Protein AF-A0A7Y2FKW8-F1 (afdb_monomer_lite)

Sequence (250 aa):
MENKINDLFEYRKLPFLLSFLGKKERKSLMPKLVKIQEKIYNLDGYLEQNWKLKPKKLSKYWKAINNSIAKLGYDHDQIEKMTSHIKRYELHESQLRSYKLPTRISLEYFYYYKSCDVRLLREIIYDKYKNDDNVIKLSDWRIYDLVTEINDDIEDVFEDQKTINCNYYLISILEEGVEEAEKKYSLFLNVLLKRSITKFSKSKQPDIIKLHYYTVKRIRQTLALLTKQNSLISNKKSIKKTELSKYFEF

pLDDT: mean 93.98, std 7.03, range [60.0, 98.75]

Structure (mmCIF, N/CA/C/O backbone):
data_AF-A0A7Y2FKW8-F1
#
_entry.id   AF-A0A7Y2FKW8-F1
#
loop_
_atom_site.group_PDB
_atom_site.id
_atom_site.type_symbol
_atom_site.label_atom_id
_atom_site.label_alt_id
_atom_site.label_comp_id
_atom_site.label_asym_id
_atom_site.label_entity_id
_atom_site.label_seq_id
_atom_site.pdbx_PDB_ins_code
_atom_site.Cartn_x
_atom_site.Cartn_y
_atom_site.Cartn_z
_atom_site.occupancy
_atom_site.B_iso_or_equiv
_atom_site.auth_seq_id
_atom_site.auth_comp_id
_atom_site.auth_asym_id
_atom_site.auth_atom_id
_atom_site.pdbx_PDB_model_num
ATOM 1 N N . MET A 1 1 ? -12.049 10.865 -9.809 1.00 80.56 1 MET A N 1
ATOM 2 C CA . MET A 1 1 ? -11.455 9.514 -9.700 1.00 80.56 1 MET A CA 1
ATOM 3 C C . MET A 1 1 ? -10.129 9.439 -10.442 1.00 80.56 1 MET A C 1
ATOM 5 O O . MET A 1 1 ? -9.126 9.175 -9.804 1.00 80.56 1 MET A O 1
ATOM 9 N N . GLU A 1 2 ? -10.094 9.736 -11.744 1.00 80.88 2 GLU A N 1
ATOM 10 C CA . GLU A 1 2 ? -8.858 9.672 -12.543 1.00 80.88 2 GLU A CA 1
ATOM 11 C C . GLU A 1 2 ? -7.719 10.549 -11.993 1.00 80.88 2 GLU A C 1
ATOM 13 O O . GLU A 1 2 ? -6.615 10.048 -11.824 1.00 80.88 2 GLU A O 1
ATOM 18 N N . ASN A 1 3 ? -7.998 11.798 -11.594 1.00 88.81 3 ASN A N 1
ATOM 19 C CA . ASN A 1 3 ? -6.988 12.656 -10.953 1.00 88.81 3 ASN A CA 1
ATOM 20 C C . ASN A 1 3 ? -6.412 12.027 -9.670 1.00 88.81 3 ASN A C 1
ATOM 22 O O . ASN A 1 3 ? -5.200 11.938 -9.551 1.00 88.81 3 ASN A O 1
ATOM 26 N N . LYS A 1 4 ? -7.262 11.474 -8.786 1.00 91.25 4 LYS A N 1
ATOM 27 C CA . LYS A 1 4 ? -6.824 10.771 -7.560 1.00 91.25 4 LYS A CA 1
ATOM 28 C C . LYS A 1 4 ? -5.906 9.584 -7.884 1.00 91.25 4 LYS A C 1
ATOM 30 O O . LYS A 1 4 ? -4.905 9.382 -7.209 1.00 91.25 4 LYS A O 1
ATOM 35 N N . ILE A 1 5 ? -6.223 8.814 -8.929 1.00 94.88 5 ILE A N 1
ATOM 36 C CA . ILE A 1 5 ? -5.383 7.690 -9.374 1.00 94.88 5 ILE A CA 1
ATOM 37 C C . ILE A 1 5 ? -4.050 8.192 -9.944 1.00 94.88 5 ILE A C 1
ATOM 39 O O . ILE A 1 5 ? -3.011 7.605 -9.658 1.00 94.88 5 ILE A O 1
ATOM 43 N N . ASN A 1 6 ? -4.053 9.274 -10.723 1.00 94.00 6 ASN A N 1
ATOM 44 C CA . ASN A 1 6 ? -2.822 9.853 -11.263 1.00 94.00 6 ASN A CA 1
ATOM 45 C C . ASN A 1 6 ? -1.922 10.411 -10.150 1.00 94.00 6 ASN A C 1
ATOM 47 O O . ASN A 1 6 ? -0.718 10.156 -10.164 1.00 94.00 6 ASN A O 1
ATOM 51 N N . ASP A 1 7 ? -2.504 11.083 -9.156 1.00 95.94 7 ASP A N 1
ATOM 52 C CA . ASP A 1 7 ? -1.787 11.569 -7.975 1.00 95.94 7 ASP A CA 1
ATOM 53 C C . ASP A 1 7 ? -1.178 10.398 -7.191 1.00 95.94 7 ASP A C 1
ATOM 55 O O . ASP A 1 7 ? 0.013 10.424 -6.863 1.00 95.94 7 ASP A O 1
ATOM 59 N N . LEU A 1 8 ? -1.948 9.316 -6.989 1.00 96.12 8 LEU A N 1
ATOM 60 C CA . LEU A 1 8 ? -1.430 8.071 -6.419 1.00 96.12 8 LEU A CA 1
ATOM 61 C C . LEU A 1 8 ? -0.271 7.528 -7.265 1.00 96.12 8 LEU A C 1
ATOM 63 O O . LEU A 1 8 ? 0.769 7.164 -6.724 1.00 96.12 8 LEU A O 1
ATOM 67 N N . PHE A 1 9 ? -0.401 7.464 -8.589 1.00 97.81 9 PHE A N 1
ATOM 68 C CA . PHE A 1 9 ? 0.636 6.904 -9.459 1.00 97.81 9 PHE A CA 1
ATOM 69 C C . PHE A 1 9 ? 1.941 7.703 -9.372 1.00 97.81 9 PHE A C 1
ATOM 71 O O . PHE A 1 9 ? 3.021 7.107 -9.288 1.00 97.81 9 PHE A O 1
ATOM 78 N N . GLU A 1 10 ? 1.859 9.033 -9.340 1.00 97.69 10 GLU A N 1
ATOM 79 C CA . GLU A 1 10 ? 3.006 9.924 -9.142 1.00 97.69 10 GLU A CA 1
ATOM 80 C C . GLU A 1 10 ? 3.649 9.735 -7.767 1.00 97.69 10 GLU A C 1
ATOM 82 O O . GLU A 1 10 ? 4.881 9.631 -7.634 1.00 97.69 10 GLU A O 1
ATOM 87 N N . TYR A 1 11 ? 2.818 9.639 -6.733 1.00 97.31 11 TYR A N 1
ATOM 88 C CA . TYR A 1 11 ? 3.243 9.378 -5.367 1.00 97.31 11 TYR A CA 1
ATOM 89 C C . TYR A 1 11 ? 3.954 8.020 -5.236 1.00 97.31 11 TYR A C 1
ATOM 91 O O . TYR A 1 11 ? 5.064 7.939 -4.697 1.00 97.31 11 TYR A O 1
ATOM 99 N N . ARG A 1 12 ? 3.394 6.972 -5.846 1.00 97.81 12 ARG A N 1
ATOM 100 C CA . ARG A 1 12 ? 3.944 5.610 -5.900 1.00 97.81 12 ARG A CA 1
ATOM 101 C C . ARG A 1 12 ? 5.049 5.446 -6.948 1.00 97.81 12 ARG A C 1
ATOM 103 O O . ARG A 1 12 ? 5.635 4.374 -7.053 1.00 97.81 12 ARG A O 1
ATOM 110 N N . LYS A 1 13 ? 5.412 6.494 -7.692 1.00 97.62 13 LYS A N 1
ATOM 111 C CA . LYS A 1 13 ? 6.503 6.485 -8.689 1.00 97.62 13 LYS A CA 1
ATOM 112 C C . LYS A 1 13 ? 6.313 5.463 -9.815 1.00 97.62 13 LYS A C 1
ATOM 114 O O . LYS A 1 13 ? 7.296 4.986 -10.385 1.00 97.62 13 LYS A O 1
ATOM 119 N N . LEU A 1 14 ? 5.069 5.165 -10.191 1.00 96.56 14 LEU A N 1
ATOM 120 C CA . LEU A 1 14 ? 4.790 4.362 -11.387 1.00 96.56 14 LEU A CA 1
ATOM 121 C C . LEU A 1 14 ? 5.264 5.041 -12.687 1.00 96.56 14 LEU A C 1
ATOM 123 O O . LEU A 1 14 ? 5.814 4.337 -13.530 1.00 96.56 14 LEU A O 1
ATOM 127 N N . PRO A 1 15 ? 5.171 6.376 -12.865 1.00 95.81 15 PRO A N 1
ATOM 128 C CA . PRO A 1 15 ? 5.700 7.057 -14.051 1.00 95.81 15 PRO A CA 1
ATOM 129 C C . PRO A 1 15 ? 7.208 6.882 -14.248 1.00 95.81 15 PRO A C 1
ATOM 131 O O . PRO A 1 15 ? 7.669 6.761 -15.382 1.00 95.81 15 PRO A O 1
ATOM 134 N N . PHE A 1 16 ? 7.974 6.809 -13.154 1.00 94.81 16 PHE A N 1
ATOM 135 C CA . PHE A 1 16 ? 9.401 6.497 -13.217 1.00 94.81 16 PHE A CA 1
ATOM 136 C C . PHE A 1 16 ? 9.626 5.068 -13.728 1.00 94.81 16 PHE A C 1
ATOM 138 O O . PHE A 1 16 ? 10.420 4.876 -14.641 1.00 94.81 16 PHE A O 1
ATOM 145 N N . LEU A 1 17 ? 8.857 4.086 -13.250 1.00 92.94 17 LEU A N 1
ATOM 146 C CA . LEU A 1 17 ? 8.924 2.713 -13.764 1.00 92.94 17 LEU A CA 1
ATOM 147 C C . LEU A 1 17 ? 8.471 2.610 -15.233 1.00 92.94 17 LEU A C 1
ATOM 149 O O . LEU A 1 17 ? 9.044 1.888 -16.037 1.00 92.94 17 LEU A O 1
ATOM 153 N N . LEU A 1 18 ? 7.459 3.379 -15.619 1.00 93.50 18 LEU A N 1
ATOM 154 C CA . LEU A 1 18 ? 6.986 3.445 -16.999 1.00 93.50 18 LEU A CA 1
ATOM 155 C C . LEU A 1 18 ? 7.970 4.145 -17.943 1.00 93.50 18 LEU A C 1
ATOM 157 O O . LEU A 1 18 ? 7.814 4.029 -19.157 1.00 93.50 18 LEU A O 1
ATOM 161 N N . SER A 1 19 ? 8.950 4.893 -17.425 1.00 92.88 19 SER A N 1
ATOM 162 C CA . SER A 1 19 ? 9.969 5.540 -18.260 1.00 92.88 19 SER A CA 1
ATOM 163 C C . SER A 1 19 ? 10.976 4.562 -18.866 1.00 92.88 19 SER A C 1
ATOM 165 O O . SER A 1 19 ? 11.611 4.921 -19.852 1.00 92.88 19 SER A O 1
ATOM 167 N N . PHE A 1 20 ? 11.043 3.327 -18.354 1.00 90.94 20 PHE A N 1
ATOM 168 C CA . PHE A 1 20 ? 11.814 2.235 -18.958 1.00 90.94 20 PHE A CA 1
ATOM 169 C C . PHE A 1 20 ? 11.136 1.646 -20.207 1.00 90.94 20 PHE A C 1
ATOM 171 O O . PHE A 1 20 ? 11.762 0.907 -20.956 1.00 90.94 20 PHE A O 1
ATOM 178 N N . LEU A 1 21 ? 9.862 1.976 -20.457 1.00 90.94 21 LEU A N 1
ATOM 179 C CA . LEU A 1 21 ? 9.131 1.530 -21.643 1.00 90.94 21 LEU A CA 1
ATOM 180 C C . LEU A 1 21 ? 9.256 2.517 -22.802 1.00 90.94 21 LEU A C 1
ATOM 182 O O . LEU A 1 21 ? 9.352 3.737 -22.617 1.00 90.94 21 LEU A O 1
ATOM 186 N N . GLY A 1 22 ? 9.103 2.004 -24.025 1.00 91.56 22 GLY A N 1
ATOM 187 C CA . GLY A 1 22 ? 8.980 2.849 -25.204 1.00 91.56 22 GLY A CA 1
ATOM 188 C C . GLY A 1 22 ? 7.771 3.790 -25.104 1.00 91.56 22 GLY A C 1
ATOM 189 O O . GLY A 1 22 ? 6.712 3.447 -24.572 1.00 91.56 22 GLY A O 1
ATOM 190 N N . LYS A 1 23 ? 7.871 4.998 -25.679 1.00 93.44 23 LYS A N 1
ATOM 191 C CA . LYS A 1 23 ? 6.806 6.027 -25.618 1.00 93.44 23 LYS A CA 1
ATOM 192 C C . LYS A 1 23 ? 5.427 5.499 -26.044 1.00 93.44 23 LYS A C 1
ATOM 194 O O . LYS A 1 23 ? 4.421 5.893 -25.452 1.00 93.44 23 LYS A O 1
ATOM 199 N N . LYS A 1 24 ? 5.374 4.637 -27.067 1.00 93.56 24 LYS A N 1
ATOM 200 C CA . LYS A 1 24 ? 4.135 4.020 -27.576 1.00 93.56 24 LYS A CA 1
ATOM 201 C C . LYS A 1 24 ? 3.538 3.036 -26.567 1.00 93.56 24 LYS A C 1
ATOM 203 O O . LYS A 1 24 ? 2.338 3.084 -26.313 1.00 93.56 24 LYS A O 1
ATOM 208 N N . GLU A 1 25 ? 4.372 2.197 -25.964 1.00 92.94 25 GLU A N 1
ATOM 209 C CA . GLU A 1 25 ? 3.962 1.213 -24.959 1.00 92.94 25 GLU A CA 1
ATOM 210 C C . GLU A 1 25 ? 3.447 1.903 -23.706 1.00 92.94 25 GLU A C 1
ATOM 212 O O . GLU A 1 25 ? 2.336 1.617 -23.273 1.00 92.94 25 GLU A O 1
ATOM 217 N N . ARG A 1 26 ? 4.177 2.903 -23.198 1.00 94.38 26 ARG A N 1
ATOM 218 C CA . ARG A 1 26 ? 3.740 3.722 -22.062 1.00 94.38 26 ARG A CA 1
ATOM 219 C C . ARG A 1 26 ? 2.364 4.347 -22.299 1.00 94.38 26 ARG A C 1
ATOM 221 O O . ARG A 1 26 ? 1.496 4.258 -21.433 1.00 94.38 26 ARG A O 1
ATOM 228 N N . LYS A 1 27 ? 2.149 4.959 -23.472 1.00 94.62 27 LYS A N 1
ATOM 229 C CA . LYS A 1 27 ? 0.853 5.561 -23.842 1.00 94.62 27 LYS A CA 1
ATOM 230 C C . LYS A 1 27 ? -0.278 4.530 -23.912 1.00 94.62 27 LYS A C 1
ATOM 232 O O . LYS A 1 27 ? -1.408 4.860 -23.578 1.00 94.62 27 LYS A O 1
ATOM 237 N N . SER A 1 28 ? 0.022 3.306 -24.343 1.00 95.44 28 SER A N 1
ATOM 238 C CA . SER A 1 28 ? -0.953 2.212 -24.433 1.00 95.44 28 SER A CA 1
ATOM 239 C C . SER A 1 28 ? -1.253 1.572 -23.073 1.00 95.44 28 SER A C 1
ATOM 241 O O . SER A 1 28 ? -2.391 1.189 -22.797 1.00 95.44 28 SER A O 1
ATOM 243 N N . LEU A 1 29 ? -0.239 1.454 -22.213 1.00 96.56 29 LEU A N 1
ATOM 244 C CA . LEU A 1 29 ? -0.332 0.758 -20.935 1.00 96.56 29 LEU A CA 1
ATOM 245 C C . LEU A 1 29 ? -0.969 1.625 -19.845 1.00 96.56 29 LEU A C 1
ATOM 247 O O . LEU A 1 29 ? -1.811 1.122 -19.104 1.00 96.56 29 LEU A O 1
ATOM 251 N N . MET A 1 30 ? -0.629 2.917 -19.772 1.00 96.31 30 MET A N 1
ATOM 252 C CA . MET A 1 30 ? -1.093 3.803 -18.696 1.00 96.31 30 MET A CA 1
ATOM 253 C C . MET A 1 30 ? -2.625 3.786 -18.502 1.00 96.31 30 MET A C 1
ATOM 255 O O . MET A 1 30 ? -3.062 3.506 -17.385 1.00 96.31 30 MET A O 1
ATOM 259 N N . PRO A 1 31 ? -3.469 3.953 -19.543 1.00 96.69 31 PRO A N 1
ATOM 260 C CA . PRO A 1 31 ? -4.925 3.922 -19.361 1.00 96.69 31 PRO A CA 1
ATOM 261 C C . PRO A 1 31 ? -5.447 2.568 -18.857 1.00 96.69 31 PRO A C 1
ATOM 263 O O . PRO A 1 31 ? -6.471 2.496 -18.178 1.00 96.69 31 PRO A O 1
ATOM 266 N N . LYS A 1 32 ? -4.749 1.470 -19.178 1.00 97.75 32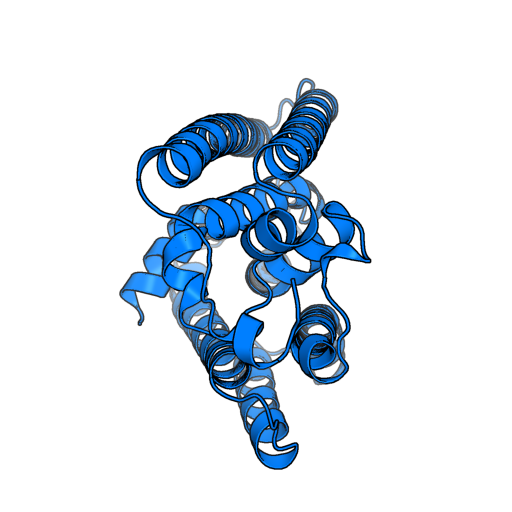 LYS A N 1
ATOM 267 C CA . LYS A 1 32 ? -5.114 0.125 -18.715 1.00 97.75 32 LYS A CA 1
ATOM 268 C C . LYS A 1 32 ? -4.791 -0.054 -17.232 1.00 97.75 32 LYS A C 1
ATOM 270 O O . LYS A 1 32 ? -5.614 -0.615 -16.515 1.00 97.75 32 LYS A O 1
ATOM 275 N N . LEU A 1 33 ? -3.651 0.469 -16.772 1.00 98.12 33 LEU A N 1
ATOM 276 C CA . LEU A 1 33 ? -3.282 0.479 -15.352 1.00 98.12 33 LEU A CA 1
ATOM 277 C C . LEU A 1 33 ? -4.269 1.311 -14.529 1.00 98.12 33 LEU A C 1
ATOM 279 O O . LEU A 1 33 ? -4.767 0.826 -13.518 1.00 98.12 33 LEU A O 1
ATOM 283 N N . VAL A 1 34 ? -4.626 2.510 -15.007 1.00 97.88 34 VAL A N 1
ATOM 284 C CA . VAL A 1 34 ? -5.645 3.363 -14.365 1.00 97.88 34 VAL A CA 1
ATOM 285 C C . VAL A 1 34 ? -6.965 2.609 -14.222 1.00 97.88 34 VAL A C 1
ATOM 287 O O . VAL A 1 34 ? -7.566 2.598 -13.152 1.00 97.88 34 VAL A O 1
ATOM 290 N N . LYS A 1 35 ? -7.396 1.905 -15.275 1.00 98.12 35 LYS A N 1
ATOM 291 C CA . LYS A 1 35 ? -8.627 1.110 -15.244 1.00 98.12 35 LYS A CA 1
ATOM 292 C C . LYS A 1 35 ? -8.567 -0.053 -14.255 1.00 98.12 35 LYS A C 1
ATOM 294 O O . LYS A 1 35 ? -9.589 -0.373 -13.657 1.00 98.12 35 LYS A O 1
ATOM 299 N N . ILE A 1 36 ? -7.416 -0.708 -14.102 1.00 98.44 36 ILE A N 1
ATOM 300 C CA . ILE A 1 36 ? -7.229 -1.763 -13.095 1.00 98.44 36 ILE A CA 1
ATOM 301 C C . ILE A 1 36 ? -7.351 -1.162 -11.693 1.00 98.44 36 ILE A C 1
ATOM 303 O O . ILE A 1 36 ? -8.174 -1.649 -10.920 1.00 98.44 36 ILE A O 1
ATOM 307 N N . GLN A 1 37 ? -6.636 -0.067 -11.413 1.00 98.25 37 GLN A N 1
ATOM 308 C CA . GLN A 1 37 ? -6.698 0.623 -10.121 1.00 98.25 37 GLN A CA 1
ATOM 309 C C . GLN A 1 37 ? -8.123 1.071 -9.784 1.00 98.25 37 GLN A C 1
ATOM 311 O O . GLN A 1 37 ? -8.610 0.845 -8.683 1.00 98.25 37 GLN A O 1
ATOM 316 N N . GLU A 1 38 ? -8.842 1.630 -10.758 1.00 98.19 38 GLU A N 1
ATOM 317 C CA . GLU A 1 38 ? -10.241 2.019 -10.593 1.00 98.19 38 GLU A CA 1
ATOM 318 C C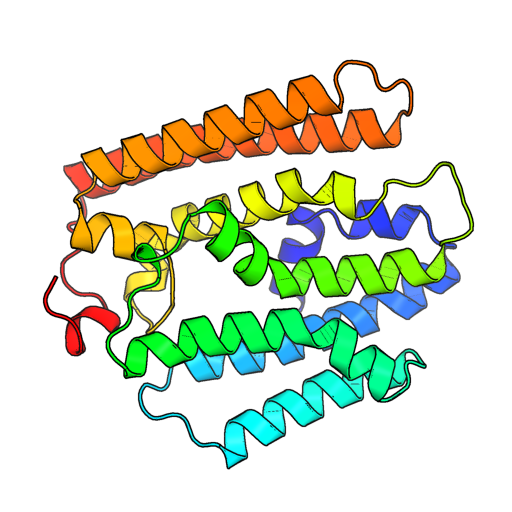 . GLU A 1 38 ? -11.122 0.822 -10.188 1.00 98.19 38 GLU A C 1
ATOM 320 O O . GLU A 1 38 ? -12.040 0.968 -9.383 1.00 98.19 38 GLU A O 1
ATOM 325 N N . LYS A 1 39 ? -10.880 -0.383 -10.726 1.00 98.38 39 LYS A N 1
ATOM 326 C CA . LYS A 1 39 ? -11.660 -1.576 -10.346 1.00 98.38 39 LYS A CA 1
ATOM 327 C C . LYS A 1 39 ? -11.307 -2.099 -8.958 1.00 98.38 39 LYS A C 1
ATOM 329 O O . LYS A 1 39 ? -12.216 -2.587 -8.292 1.00 98.38 39 LYS A O 1
ATOM 334 N N . ILE A 1 40 ? -10.058 -1.947 -8.527 1.00 98.31 40 ILE A N 1
ATOM 335 C CA . ILE A 1 40 ? -9.625 -2.272 -7.163 1.00 98.31 40 ILE A CA 1
ATOM 336 C C . ILE A 1 40 ? -10.264 -1.295 -6.167 1.00 98.31 40 ILE A C 1
ATOM 338 O O . ILE A 1 40 ? -10.979 -1.738 -5.281 1.00 98.31 40 ILE A O 1
ATOM 342 N N . TYR A 1 41 ? -10.210 0.016 -6.418 1.00 97.00 41 TYR A N 1
ATOM 343 C CA . TYR A 1 41 ? -10.891 1.018 -5.581 1.00 97.00 41 TYR A CA 1
ATOM 344 C C . TYR A 1 41 ? -12.398 0.792 -5.439 1.00 97.00 41 TYR A C 1
ATOM 346 O O . TYR A 1 41 ? -12.988 1.071 -4.399 1.00 97.00 41 TYR A O 1
ATOM 354 N N . ASN A 1 42 ? -13.051 0.282 -6.485 1.00 97.69 42 ASN A N 1
ATOM 355 C CA . ASN A 1 42 ? -14.465 -0.075 -6.408 1.00 97.69 42 ASN A CA 1
ATOM 356 C C . ASN A 1 42 ? -14.725 -1.274 -5.473 1.00 97.69 42 ASN A C 1
ATOM 358 O O . ASN A 1 42 ? -15.798 -1.338 -4.870 1.00 97.69 42 ASN A O 1
ATOM 362 N N . LEU A 1 43 ? -13.785 -2.224 -5.381 1.00 98.00 43 LEU A N 1
ATOM 363 C CA . LEU A 1 43 ? -13.826 -3.315 -4.405 1.00 98.00 43 LEU A CA 1
ATOM 364 C C . LEU A 1 43 ? -13.580 -2.771 -2.993 1.00 98.00 43 LEU A C 1
ATOM 366 O O . LEU A 1 43 ? -14.394 -3.041 -2.113 1.00 98.00 43 LEU A O 1
ATOM 370 N N . ASP A 1 44 ? -12.535 -1.966 -2.803 1.00 96.31 44 ASP A N 1
ATOM 371 C CA . ASP A 1 44 ? -12.168 -1.400 -1.497 1.00 96.31 44 ASP A CA 1
ATOM 372 C C . ASP A 1 44 ? -13.307 -0.556 -0.921 1.00 96.31 44 ASP A C 1
ATOM 374 O O . ASP A 1 44 ? -13.805 -0.838 0.166 1.00 96.31 44 ASP A O 1
ATOM 378 N N . GLY A 1 45 ? -13.860 0.367 -1.714 1.00 96.38 45 GLY A N 1
ATOM 379 C CA . GLY A 1 45 ? -15.000 1.178 -1.290 1.00 96.38 45 GLY A CA 1
ATOM 380 C C . GLY A 1 45 ? -16.242 0.346 -0.943 1.00 96.38 45 GLY A C 1
ATOM 381 O O . GLY A 1 45 ? -17.029 0.728 -0.076 1.00 96.38 45 GLY A O 1
ATOM 382 N N . TYR A 1 46 ? -16.435 -0.822 -1.570 1.00 97.69 46 TYR A N 1
ATOM 383 C CA . TYR A 1 46 ? -17.500 -1.739 -1.161 1.00 97.69 46 TYR A CA 1
ATOM 384 C C . TYR A 1 46 ? -17.223 -2.364 0.210 1.00 97.69 46 TYR A C 1
ATOM 386 O O . TYR A 1 46 ? -18.149 -2.450 1.022 1.00 97.69 46 TYR A O 1
ATOM 394 N N . LEU A 1 47 ? -15.982 -2.781 0.474 1.00 96.81 47 LEU A N 1
ATOM 395 C CA . LEU A 1 47 ? -15.568 -3.313 1.773 1.00 96.81 47 LEU A CA 1
ATOM 396 C C . LEU A 1 47 ? -15.727 -2.243 2.863 1.00 96.81 47 LEU A C 1
ATOM 398 O O . LEU A 1 47 ? -16.394 -2.488 3.863 1.00 96.81 47 LEU A O 1
ATOM 402 N N . GLU A 1 48 ? -15.240 -1.032 2.639 1.00 95.75 48 GLU A N 1
ATOM 403 C CA . GLU A 1 48 ? -15.270 0.068 3.612 1.00 95.75 48 GLU A CA 1
ATOM 404 C C . GLU A 1 48 ? -16.686 0.512 4.014 1.00 95.75 48 GLU A C 1
ATOM 406 O O . GLU A 1 48 ? -16.913 0.968 5.136 1.00 95.75 48 GLU A O 1
ATOM 411 N N . GLN A 1 49 ? -17.660 0.374 3.110 1.00 95.62 49 GLN A N 1
ATOM 412 C CA . GLN A 1 49 ? -19.034 0.846 3.319 1.00 95.62 49 GLN A CA 1
ATOM 413 C C . GLN A 1 49 ? -19.992 -0.234 3.839 1.00 95.62 49 GLN A C 1
ATOM 415 O O . GLN A 1 49 ? -21.120 0.077 4.225 1.00 95.62 49 GLN A O 1
ATOM 420 N N . ASN A 1 50 ? -19.610 -1.516 3.808 1.00 95.88 50 ASN A N 1
ATOM 421 C CA . ASN A 1 50 ? -20.548 -2.615 4.053 1.00 95.88 50 ASN A CA 1
ATOM 422 C C . ASN A 1 50 ? -20.022 -3.598 5.099 1.00 95.88 50 ASN A C 1
ATOM 424 O O . ASN A 1 50 ? -19.181 -4.444 4.800 1.00 95.88 50 ASN A O 1
ATOM 428 N N . TRP A 1 51 ? -20.617 -3.606 6.294 1.00 95.44 51 TRP A N 1
ATOM 429 C CA . TRP A 1 51 ? -20.340 -4.654 7.284 1.00 95.44 51 TRP A CA 1
ATOM 430 C C . TRP A 1 51 ? -20.770 -6.041 6.775 1.00 95.44 51 TRP A C 1
ATOM 432 O O . TRP A 1 51 ? -19.984 -6.984 6.747 1.00 95.44 51 TRP A O 1
ATOM 442 N N . LYS A 1 52 ? -22.003 -6.172 6.267 1.00 95.56 52 LYS A N 1
ATOM 443 C CA . LYS A 1 52 ? -22.511 -7.433 5.697 1.00 95.56 52 LYS A CA 1
ATOM 444 C C . LYS A 1 52 ? -22.156 -7.552 4.213 1.00 95.56 52 LYS A C 1
ATOM 446 O O . LYS A 1 52 ? -22.849 -7.009 3.349 1.00 95.56 52 LYS A O 1
ATOM 451 N N . LEU A 1 53 ? -21.096 -8.301 3.915 1.00 95.75 53 LEU A N 1
ATOM 452 C CA . LEU A 1 53 ? -20.640 -8.539 2.545 1.00 95.75 53 LEU A CA 1
ATOM 453 C C . LEU A 1 53 ? -21.544 -9.532 1.807 1.00 95.75 53 LEU A C 1
ATOM 455 O O . LEU A 1 53 ? -21.973 -10.548 2.350 1.00 95.75 53 LEU A O 1
ATOM 459 N N . LYS A 1 54 ? -21.822 -9.248 0.532 1.00 96.94 54 LYS A N 1
ATOM 460 C CA . LYS A 1 54 ? -22.640 -10.093 -0.344 1.00 96.94 54 LYS A CA 1
ATOM 461 C C . LYS A 1 54 ? -21.730 -10.825 -1.337 1.00 96.94 54 LYS A C 1
ATOM 463 O O . LYS A 1 54 ? -21.175 -10.159 -2.215 1.00 96.94 54 LYS A O 1
ATOM 468 N N . PRO A 1 55 ? -21.659 -12.171 -1.322 1.00 96.38 55 PRO A N 1
ATOM 469 C CA . PRO A 1 55 ? -20.797 -12.933 -2.236 1.00 96.38 55 PRO A CA 1
ATOM 470 C C . PRO A 1 55 ? -21.032 -12.607 -3.718 1.00 96.38 55 PRO A C 1
ATOM 472 O O . PRO A 1 55 ? -20.092 -12.418 -4.486 1.00 96.38 55 PRO A O 1
ATOM 475 N N . LYS A 1 56 ? -22.301 -12.423 -4.118 1.00 97.38 56 LYS A N 1
ATOM 476 C CA . LYS A 1 56 ? -22.668 -12.024 -5.489 1.00 97.38 56 LYS A CA 1
ATOM 477 C C . LYS A 1 56 ? -22.117 -10.649 -5.896 1.00 97.38 56 LYS A C 1
ATOM 479 O O . LYS A 1 56 ? -21.944 -10.407 -7.085 1.00 97.38 56 LYS A O 1
ATOM 484 N N . LYS A 1 57 ? -21.897 -9.726 -4.952 1.00 97.62 57 LYS A N 1
ATOM 485 C CA . LYS A 1 57 ? -21.307 -8.404 -5.225 1.00 97.62 57 LYS A CA 1
ATOM 486 C C . LYS A 1 57 ? -19.788 -8.506 -5.326 1.00 97.62 57 LYS A C 1
ATOM 488 O O . LYS A 1 57 ? -19.251 -8.054 -6.329 1.00 97.62 57 LYS A O 1
ATOM 493 N N . LEU A 1 58 ? -19.139 -9.190 -4.382 1.00 97.31 58 LEU A N 1
ATOM 494 C CA . LEU A 1 58 ? -17.695 -9.465 -4.426 1.00 97.31 58 LEU A CA 1
ATOM 495 C C . LEU A 1 58 ? -17.291 -10.140 -5.744 1.00 97.31 58 LEU A C 1
ATOM 497 O O . LEU A 1 58 ? -16.409 -9.659 -6.447 1.00 97.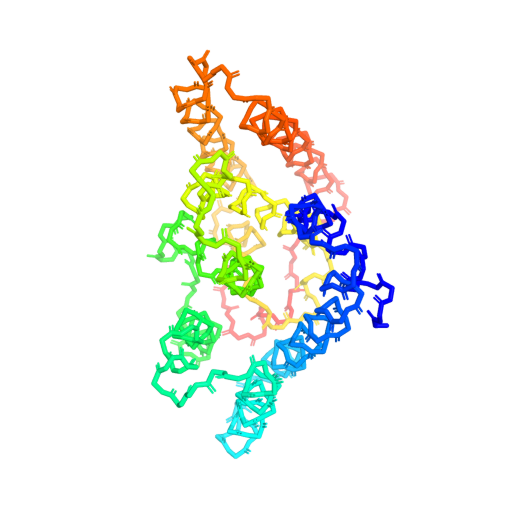31 58 LEU A O 1
ATOM 501 N N . SER A 1 59 ? -18.029 -11.173 -6.161 1.00 97.75 59 SER A N 1
ATOM 502 C CA . SER A 1 59 ? -17.805 -11.853 -7.444 1.00 97.75 59 SER A CA 1
ATOM 503 C C . SER A 1 59 ? -17.888 -10.907 -8.655 1.00 97.75 59 SER A C 1
ATOM 505 O O . SER A 1 59 ? -17.115 -11.047 -9.603 1.00 97.75 59 SER A O 1
ATOM 507 N N . LYS A 1 60 ? -18.778 -9.902 -8.631 1.00 98.38 60 LYS A N 1
ATOM 508 C CA . LYS A 1 60 ? -18.867 -8.898 -9.705 1.00 98.38 60 LYS A CA 1
ATOM 509 C C . LYS A 1 60 ? -17.638 -7.990 -9.746 1.00 98.38 60 LYS A C 1
ATOM 511 O O . LYS A 1 60 ? -17.154 -7.718 -10.844 1.00 98.38 60 LYS A O 1
ATOM 516 N N . TYR A 1 61 ? -17.135 -7.547 -8.592 1.00 98.56 61 TYR A N 1
ATOM 517 C CA . TYR A 1 61 ? -15.904 -6.752 -8.520 1.00 98.56 61 TYR A CA 1
ATOM 518 C C . TYR A 1 61 ? -14.700 -7.556 -9.016 1.00 98.56 61 TYR A C 1
ATOM 520 O O . TYR A 1 61 ? -13.993 -7.100 -9.913 1.00 98.56 61 TYR A O 1
ATOM 528 N N . TRP A 1 62 ? -14.551 -8.801 -8.559 1.00 98.44 62 TRP A N 1
ATOM 529 C CA . TRP A 1 62 ? -13.496 -9.701 -9.029 1.00 98.44 62 TRP A CA 1
ATOM 530 C C . TRP A 1 62 ? -13.557 -9.975 -10.524 1.00 98.44 62 TRP A C 1
ATOM 532 O O . TRP A 1 62 ? -12.541 -9.894 -11.208 1.00 98.44 62 TRP A O 1
ATOM 542 N N . LYS A 1 63 ? -14.751 -10.219 -11.072 1.00 98.38 63 LYS A N 1
ATOM 543 C CA . LYS A 1 63 ? -14.925 -10.361 -12.520 1.00 98.38 63 LYS A CA 1
ATOM 544 C C . LYS A 1 63 ? -14.481 -9.097 -13.263 1.00 98.38 63 LYS A C 1
ATOM 546 O O . LYS A 1 63 ? -13.878 -9.202 -14.325 1.00 98.38 63 LYS A O 1
ATOM 551 N N . ALA A 1 64 ? -14.761 -7.908 -12.728 1.00 98.56 64 ALA A N 1
ATOM 552 C CA . ALA A 1 64 ? -14.338 -6.652 -13.341 1.00 98.56 64 ALA A CA 1
ATOM 553 C C . ALA A 1 64 ? -12.811 -6.461 -13.313 1.00 98.56 64 ALA A C 1
ATOM 555 O O . ALA A 1 64 ? -12.259 -6.038 -14.330 1.00 98.56 64 ALA A O 1
ATOM 556 N N . ILE A 1 65 ? -12.150 -6.802 -12.199 1.00 98.69 65 ILE A N 1
ATOM 557 C CA . ILE A 1 65 ? -10.683 -6.778 -12.052 1.00 98.69 65 ILE A CA 1
ATOM 558 C C . ILE A 1 65 ? -10.037 -7.794 -13.005 1.00 98.69 65 ILE A C 1
ATOM 560 O O . ILE A 1 65 ? -9.189 -7.441 -13.819 1.00 98.69 65 ILE A O 1
ATOM 564 N N . ASN A 1 66 ? -10.489 -9.048 -12.995 1.00 98.50 66 ASN A N 1
ATOM 565 C CA . ASN A 1 66 ? -9.918 -10.088 -13.856 1.00 98.50 66 ASN A CA 1
ATOM 566 C C . ASN A 1 66 ? -10.089 -9.736 -15.340 1.00 98.50 66 ASN A C 1
ATOM 568 O O . ASN A 1 66 ? -9.151 -9.855 -16.122 1.00 98.50 66 ASN A O 1
ATOM 572 N N . ASN A 1 67 ? -11.256 -9.212 -15.728 1.00 98.50 67 ASN A N 1
ATOM 573 C CA . ASN A 1 67 ? -11.505 -8.782 -17.103 1.00 98.50 67 ASN A CA 1
ATOM 574 C C . ASN A 1 67 ? -10.654 -7.574 -17.529 1.00 98.50 67 ASN A C 1
ATOM 576 O O . ASN A 1 67 ? -10.417 -7.404 -18.727 1.00 98.50 67 ASN A O 1
ATOM 580 N N . SER A 1 68 ? -10.246 -6.685 -16.615 1.00 98.31 68 SER A N 1
ATOM 581 C CA . SER A 1 68 ? -9.356 -5.571 -16.967 1.00 98.31 68 SER A CA 1
ATOM 582 C C . SER A 1 68 ? -7.913 -6.042 -17.147 1.00 98.31 68 SER A C 1
ATOM 584 O O . SER A 1 68 ? -7.260 -5.575 -18.080 1.00 98.31 68 SER A O 1
ATOM 586 N N . ILE A 1 69 ? -7.460 -7.016 -16.351 1.00 98.25 69 ILE A N 1
ATOM 587 C CA . ILE A 1 69 ? -6.137 -7.639 -16.498 1.00 98.25 69 ILE A CA 1
ATOM 588 C C . ILE A 1 69 ? -6.082 -8.519 -17.757 1.00 98.25 69 ILE A C 1
ATOM 590 O O . ILE A 1 69 ? -5.141 -8.399 -18.535 1.00 98.25 69 ILE A O 1
ATOM 594 N N . ALA A 1 70 ? -7.121 -9.306 -18.054 1.00 98.00 70 ALA A N 1
ATOM 595 C CA . ALA A 1 70 ? -7.191 -10.130 -19.270 1.00 98.00 70 ALA A CA 1
ATOM 596 C C . ALA A 1 70 ? -7.005 -9.314 -20.566 1.00 98.00 70 ALA A C 1
ATOM 598 O O . ALA A 1 70 ? -6.396 -9.774 -21.528 1.00 98.00 70 ALA A O 1
ATOM 599 N N . LYS A 1 71 ? -7.444 -8.046 -20.589 1.00 97.31 71 LYS A N 1
ATOM 600 C CA . LYS A 1 71 ? -7.242 -7.120 -21.727 1.00 97.31 71 LYS A CA 1
ATOM 601 C C . LYS A 1 71 ? -5.777 -6.726 -21.970 1.00 97.31 71 LYS A C 1
ATOM 603 O O . LYS A 1 71 ? -5.480 -6.029 -22.947 1.00 97.31 71 LYS A O 1
ATOM 608 N N . LEU A 1 72 ? -4.867 -7.113 -21.080 1.00 96.62 72 LEU A N 1
ATOM 609 C CA . LEU A 1 72 ? -3.419 -6.986 -21.251 1.00 96.62 72 LEU A CA 1
ATOM 610 C C . LEU A 1 72 ? -2.776 -8.235 -21.871 1.00 96.62 72 LEU A C 1
ATOM 612 O O . LEU A 1 72 ? -1.576 -8.192 -22.148 1.00 96.62 72 LEU A O 1
ATOM 616 N N . GLY A 1 73 ? -3.564 -9.286 -22.126 1.00 96.81 73 GLY A N 1
ATOM 617 C CA . GLY A 1 73 ? -3.116 -10.538 -22.735 1.00 96.81 73 GLY A CA 1
ATOM 618 C C . GLY A 1 73 ? -2.721 -11.627 -21.739 1.00 96.81 73 GLY A C 1
ATOM 619 O O . GLY A 1 73 ? -2.138 -12.615 -22.164 1.00 96.81 73 GLY A O 1
ATOM 620 N N . TYR A 1 74 ? -3.015 -11.453 -20.447 1.00 97.62 74 TYR A N 1
ATOM 621 C CA . TYR A 1 74 ? -2.773 -12.489 -19.442 1.00 97.62 74 TYR A CA 1
ATOM 622 C C . TYR A 1 74 ? -3.855 -13.568 -19.496 1.00 97.62 74 TYR A C 1
ATOM 624 O O . TYR A 1 74 ? -5.044 -13.250 -19.617 1.00 97.62 74 TYR A O 1
ATOM 632 N N . ASP A 1 75 ? -3.439 -14.826 -19.387 1.00 97.81 75 ASP A N 1
ATOM 633 C CA . ASP A 1 75 ? -4.348 -15.960 -19.250 1.00 97.81 75 ASP A CA 1
ATOM 634 C C . ASP A 1 75 ? -4.937 -16.058 -17.830 1.00 97.81 75 ASP A C 1
ATOM 636 O O . ASP A 1 75 ? -4.621 -15.275 -16.929 1.00 97.81 75 ASP A O 1
ATOM 640 N N . HIS A 1 76 ? -5.853 -17.007 -17.639 1.00 97.19 76 HIS A N 1
ATOM 641 C CA . HIS A 1 76 ? -6.547 -17.193 -16.368 1.00 97.19 76 HIS A CA 1
ATOM 642 C C . HIS A 1 76 ? -5.587 -17.471 -15.199 1.00 97.19 76 HIS A C 1
ATOM 644 O O . HIS A 1 76 ? -5.736 -16.869 -14.134 1.00 97.19 76 HIS A O 1
ATOM 650 N N . ASP A 1 77 ? -4.595 -18.335 -15.400 1.00 98.00 77 ASP A N 1
ATOM 651 C CA . ASP A 1 77 ? -3.697 -18.798 -14.340 1.00 98.00 77 ASP A CA 1
ATOM 652 C C . ASP A 1 77 ? -2.721 -17.689 -13.932 1.00 98.00 77 ASP A C 1
ATOM 654 O O . ASP A 1 77 ? -2.454 -17.470 -12.745 1.00 98.00 77 ASP A O 1
ATOM 658 N N . GLN A 1 78 ? -2.249 -16.911 -14.909 1.00 97.69 78 GLN A N 1
ATOM 659 C CA . GLN A 1 78 ? -1.485 -15.691 -14.676 1.00 97.69 78 GLN A CA 1
ATOM 660 C C . GLN A 1 78 ? -2.303 -14.677 -13.874 1.00 97.69 78 GLN A C 1
ATOM 662 O O . GLN A 1 78 ? -1.824 -14.175 -12.856 1.00 97.69 78 GLN A O 1
ATOM 667 N N . ILE A 1 79 ? -3.551 -14.407 -14.274 1.00 98.12 79 ILE A N 1
ATOM 668 C CA . ILE A 1 79 ? -4.436 -13.477 -13.556 1.00 98.12 79 ILE A CA 1
ATOM 669 C C . ILE A 1 79 ? -4.670 -13.948 -12.121 1.00 98.12 79 ILE A C 1
ATOM 671 O O . ILE A 1 79 ? -4.615 -13.143 -11.188 1.00 98.12 79 ILE A O 1
ATOM 675 N N . GLU A 1 80 ? -4.924 -15.239 -11.915 1.00 97.62 80 GLU A N 1
ATOM 676 C CA . GLU A 1 80 ? -5.134 -15.796 -10.584 1.00 97.62 80 GLU A CA 1
ATOM 677 C C . GLU A 1 80 ? -3.905 -15.600 -9.691 1.00 97.62 80 GLU A C 1
ATOM 679 O O . GLU A 1 80 ? -4.036 -15.130 -8.555 1.00 97.62 80 GLU A O 1
ATOM 684 N N . LYS A 1 81 ? -2.710 -15.877 -10.220 1.00 97.50 81 LYS A N 1
ATOM 685 C CA . LYS A 1 81 ? -1.447 -15.665 -9.510 1.00 97.50 81 LYS A CA 1
ATOM 686 C C . LYS A 1 81 ? -1.233 -14.192 -9.161 1.00 97.50 81 LYS A C 1
ATOM 688 O O . LYS A 1 81 ? -0.969 -13.877 -7.999 1.00 97.50 81 LYS A O 1
ATOM 693 N N . MET A 1 82 ? -1.398 -13.297 -10.133 1.00 96.81 82 MET A N 1
ATOM 694 C CA . MET A 1 82 ? -1.193 -11.852 -9.979 1.00 96.81 82 MET A CA 1
ATOM 695 C C . MET A 1 82 ? -2.175 -11.227 -8.976 1.00 96.81 82 MET A C 1
ATOM 697 O O . MET A 1 82 ? -1.815 -10.348 -8.197 1.00 96.81 82 MET A O 1
ATOM 701 N N . THR A 1 83 ? -3.420 -11.708 -8.945 1.00 98.19 83 THR A N 1
ATOM 702 C CA . THR A 1 83 ? -4.467 -11.194 -8.043 1.00 98.19 83 THR A CA 1
ATOM 703 C C . THR A 1 83 ? -4.489 -11.859 -6.665 1.00 98.19 83 THR A C 1
ATOM 705 O O . THR A 1 83 ? -5.206 -11.400 -5.774 1.00 98.19 83 THR A O 1
ATOM 708 N N . SER A 1 84 ? -3.697 -12.913 -6.445 1.00 98.00 84 SER A N 1
ATOM 709 C CA . SER A 1 84 ? -3.700 -13.691 -5.197 1.00 98.00 84 SER A CA 1
ATOM 710 C C . SER A 1 84 ? -3.417 -12.851 -3.943 1.00 98.00 84 SER A C 1
ATOM 712 O O . SER A 1 84 ? -4.031 -13.071 -2.897 1.00 98.00 84 SER A O 1
ATOM 714 N N . HIS A 1 85 ? -2.540 -11.847 -4.039 1.00 98.06 85 HIS A N 1
ATOM 715 C CA . HIS A 1 85 ? -2.247 -10.943 -2.926 1.00 98.06 85 HIS A CA 1
ATOM 716 C C . HIS A 1 85 ? -3.393 -9.968 -2.635 1.00 98.06 85 HIS A C 1
ATOM 718 O O . HIS A 1 85 ? -3.662 -9.717 -1.465 1.00 98.06 85 HIS A O 1
ATOM 724 N N . ILE A 1 86 ? -4.117 -9.499 -3.657 1.00 98.31 86 ILE A N 1
ATOM 725 C CA . ILE A 1 86 ? -5.314 -8.662 -3.464 1.00 98.31 86 ILE A CA 1
ATOM 726 C C . ILE A 1 86 ? -6.415 -9.485 -2.786 1.00 98.31 86 ILE A C 1
ATOM 728 O O . ILE A 1 86 ? -7.000 -9.032 -1.810 1.00 98.31 86 ILE A O 1
ATOM 732 N N . LYS A 1 87 ? -6.627 -10.743 -3.205 1.00 98.19 87 LYS A N 1
ATOM 733 C CA . LYS A 1 87 ? -7.558 -11.667 -2.523 1.00 98.19 87 LYS A CA 1
ATOM 734 C C . LYS A 1 87 ? -7.167 -11.890 -1.059 1.00 98.19 87 LYS A C 1
ATOM 736 O O . LYS A 1 87 ? -8.024 -12.009 -0.187 1.00 98.19 87 LYS A O 1
ATOM 741 N N . ARG A 1 88 ? -5.862 -11.956 -0.767 1.00 97.81 88 ARG A N 1
ATOM 742 C CA . ARG A 1 88 ? -5.365 -12.072 0.610 1.00 97.81 88 ARG A CA 1
ATOM 743 C C . ARG A 1 88 ? -5.630 -10.801 1.419 1.00 97.81 88 ARG A C 1
ATOM 745 O O . ARG A 1 88 ? -6.002 -10.918 2.582 1.00 97.81 88 ARG A O 1
ATOM 752 N N . TYR A 1 89 ? -5.457 -9.622 0.826 1.00 97.81 89 TYR A N 1
ATOM 753 C CA . TYR A 1 89 ? -5.768 -8.362 1.495 1.00 97.81 89 TYR A CA 1
ATOM 754 C C . TYR A 1 89 ? -7.276 -8.199 1.741 1.00 97.81 89 TYR A C 1
ATOM 756 O O . TYR A 1 89 ? -7.672 -7.925 2.870 1.00 97.81 89 TYR A O 1
ATOM 764 N N . GLU A 1 90 ? -8.124 -8.518 0.757 1.00 97.44 90 GLU A N 1
ATOM 765 C CA . GLU A 1 90 ? -9.583 -8.593 0.939 1.00 97.44 90 GLU A CA 1
ATOM 766 C C . GLU A 1 90 ? -9.948 -9.534 2.094 1.00 97.44 90 GLU A C 1
ATOM 768 O O . GLU A 1 90 ? -10.824 -9.225 2.901 1.00 97.44 90 GLU A O 1
ATOM 773 N N . LEU A 1 91 ? -9.268 -10.680 2.219 1.00 96.19 91 LEU A N 1
ATOM 774 C CA . LEU A 1 91 ? -9.490 -11.576 3.348 1.00 96.19 91 LEU A CA 1
ATOM 775 C C . LEU A 1 91 ? -9.195 -10.874 4.684 1.00 96.19 91 LEU A C 1
ATOM 777 O O . LEU A 1 91 ? -9.975 -11.040 5.619 1.00 96.19 91 LEU A O 1
ATOM 781 N N . HIS A 1 92 ? -8.121 -10.088 4.787 1.00 95.12 92 HIS A N 1
ATOM 782 C CA . HIS A 1 92 ? -7.810 -9.315 5.995 1.00 95.12 92 HIS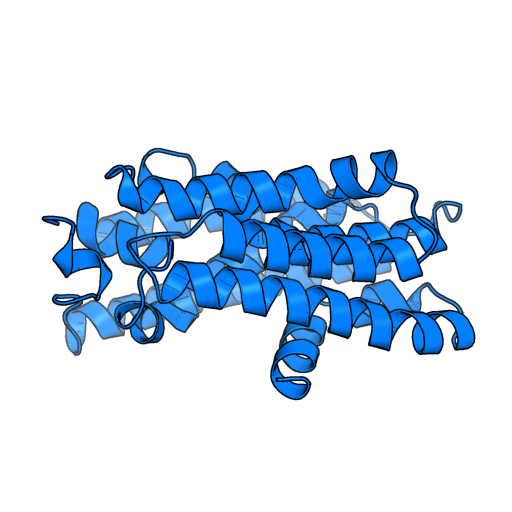 A CA 1
ATOM 783 C C . HIS A 1 92 ? -8.866 -8.244 6.297 1.00 95.12 92 HIS A C 1
ATOM 785 O O . HIS A 1 92 ? -9.336 -8.174 7.428 1.00 95.12 92 HIS A O 1
ATOM 791 N N . GLU A 1 93 ? -9.325 -7.504 5.290 1.00 95.19 93 GLU A N 1
ATOM 792 C CA . GLU A 1 93 ? -10.456 -6.572 5.410 1.00 95.19 93 GLU A CA 1
ATOM 793 C C . GLU A 1 93 ? -11.735 -7.284 5.880 1.00 95.19 93 GLU A C 1
ATOM 795 O O . GLU A 1 93 ? -12.393 -6.894 6.847 1.00 95.19 93 GLU A O 1
ATOM 800 N N . SER A 1 94 ? -12.086 -8.407 5.250 1.00 95.12 94 SER A N 1
ATOM 801 C CA . SER A 1 94 ? -13.285 -9.175 5.598 1.00 95.12 94 SER A CA 1
ATOM 802 C C . SER A 1 94 ? -13.233 -9.741 7.023 1.00 95.12 94 SER A C 1
ATOM 804 O O . SER A 1 94 ? -14.270 -9.884 7.670 1.00 95.12 94 SER A O 1
ATOM 806 N N . GLN A 1 95 ? -12.032 -10.014 7.540 1.00 95.44 95 GLN A N 1
ATOM 807 C CA . GLN A 1 95 ? -11.812 -10.583 8.866 1.00 95.44 95 GLN A CA 1
ATOM 808 C C . GLN A 1 95 ? -12.219 -9.646 10.008 1.00 95.44 95 GLN A C 1
ATOM 810 O O . GLN A 1 95 ? -12.589 -10.159 11.072 1.00 95.44 95 GLN A O 1
ATOM 815 N N . LEU A 1 96 ? -12.301 -8.330 9.773 1.00 93.94 96 LEU A N 1
ATOM 816 C CA . LEU A 1 96 ? -12.925 -7.391 10.713 1.00 93.94 96 LEU A CA 1
ATOM 817 C C . LEU A 1 96 ? -14.343 -7.832 11.103 1.00 93.94 96 LEU A C 1
ATOM 819 O O . LEU A 1 96 ? -14.728 -7.744 12.262 1.00 93.94 96 LEU A O 1
ATOM 823 N N . ARG A 1 97 ? -15.099 -8.416 10.166 1.00 94.56 97 ARG A N 1
ATOM 824 C CA . ARG A 1 97 ? -16.486 -8.876 10.392 1.00 94.56 97 ARG A CA 1
ATOM 825 C C . ARG A 1 97 ? -16.578 -10.151 11.223 1.00 94.56 97 ARG A C 1
ATOM 827 O O . ARG A 1 97 ? -17.659 -10.535 11.652 1.00 94.56 97 ARG A O 1
ATOM 834 N N . SER A 1 98 ? -15.438 -10.805 11.423 1.00 93.25 98 SER A N 1
ATOM 835 C CA . SER A 1 98 ? -15.251 -11.921 12.349 1.00 93.25 98 SER A CA 1
ATOM 836 C C . SER A 1 98 ? -14.479 -11.503 13.603 1.00 93.25 98 SER A C 1
ATOM 838 O O . SER A 1 98 ? -13.886 -12.357 14.255 1.00 93.25 98 SER A O 1
ATOM 840 N N . TYR A 1 99 ? -14.454 -10.200 13.909 1.00 92.50 99 TYR A N 1
ATOM 841 C CA . TYR A 1 99 ? -13.803 -9.615 15.083 1.00 92.50 99 TYR A CA 1
ATOM 842 C C . TYR A 1 99 ? -12.291 -9.859 15.153 1.00 92.50 99 TYR A C 1
ATOM 844 O O . TYR A 1 99 ? -11.706 -9.979 16.226 1.00 92.50 99 TYR A O 1
ATOM 852 N N . LYS A 1 100 ? -11.633 -9.951 13.994 1.00 95.00 100 LYS A N 1
ATOM 853 C CA . LYS A 1 100 ? -10.181 -10.131 13.903 1.00 95.00 100 LYS A CA 1
ATOM 854 C C . LYS A 1 100 ? -9.535 -8.836 13.437 1.00 95.00 100 LYS A C 1
ATOM 856 O O . LYS A 1 100 ? -9.574 -8.532 12.246 1.00 95.00 100 LYS A O 1
ATOM 861 N N . LEU A 1 101 ? -8.917 -8.120 14.370 1.00 94.88 101 LEU A N 1
ATOM 862 C CA . LEU A 1 101 ? -8.185 -6.886 14.091 1.00 94.88 101 LEU A CA 1
ATOM 863 C C . LEU A 1 101 ? -6.860 -7.166 13.358 1.00 94.88 101 LEU A C 1
ATOM 865 O O . LEU A 1 101 ? -6.263 -8.236 13.542 1.00 94.88 101 LEU A O 1
ATOM 869 N N . PRO A 1 102 ? -6.387 -6.240 12.504 1.00 95.12 102 PRO A N 1
ATOM 870 C CA . PRO A 1 102 ? -5.134 -6.400 11.770 1.00 95.12 102 PRO A CA 1
ATOM 871 C C . PRO A 1 102 ? -3.897 -6.338 12.677 1.00 95.12 102 PRO A C 1
ATOM 873 O O . PRO A 1 102 ? -2.862 -6.895 12.333 1.00 95.12 102 PRO A O 1
ATOM 876 N N . THR A 1 103 ? -3.991 -5.754 13.867 1.00 95.69 103 THR A N 1
ATOM 877 C CA . THR A 1 103 ? -2.901 -5.663 14.858 1.00 95.69 103 THR A CA 1
ATOM 878 C C . THR A 1 103 ? -2.385 -7.012 15.358 1.00 95.69 103 THR A C 1
ATOM 880 O O . THR A 1 103 ? -1.239 -7.108 15.795 1.00 95.69 103 THR A O 1
ATOM 883 N N . ARG A 1 104 ? -3.164 -8.090 15.193 1.00 95.19 104 ARG A N 1
ATOM 884 C CA . ARG A 1 104 ? -2.746 -9.475 15.485 1.00 95.19 104 ARG A CA 1
ATOM 885 C C . ARG A 1 104 ? -1.612 -9.998 14.587 1.00 95.19 104 ARG A C 1
ATOM 887 O O . ARG A 1 104 ? -1.063 -11.064 14.856 1.00 95.19 104 ARG A O 1
ATOM 894 N N . ILE A 1 105 ? -1.328 -9.328 13.469 1.00 96.00 105 ILE A N 1
ATOM 895 C CA . ILE A 1 105 ? -0.240 -9.658 12.535 1.00 96.00 105 ILE A CA 1
ATOM 896 C C . ILE A 1 105 ? 0.800 -8.534 12.519 1.00 96.00 105 ILE A C 1
ATOM 898 O O . ILE A 1 105 ? 0.516 -7.391 12.874 1.00 96.00 105 ILE A O 1
ATOM 902 N N . SER A 1 106 ? 2.028 -8.852 12.104 1.00 97.88 106 SER A N 1
ATOM 903 C CA . SER A 1 106 ? 3.115 -7.870 12.073 1.00 97.88 106 SER A CA 1
ATOM 904 C C . SER A 1 106 ? 2.866 -6.759 11.047 1.00 97.88 106 SER A C 1
ATOM 906 O O . SER A 1 106 ? 2.282 -7.002 9.988 1.00 97.88 106 SER A O 1
ATOM 908 N N . LEU A 1 107 ? 3.386 -5.557 11.331 1.00 97.81 107 LEU A N 1
ATOM 909 C CA . LEU A 1 107 ? 3.337 -4.406 10.419 1.00 97.81 107 LEU A CA 1
ATOM 910 C C . LEU A 1 107 ? 3.852 -4.766 9.019 1.00 97.81 107 LEU A C 1
ATOM 912 O O . LEU A 1 107 ? 3.194 -4.477 8.025 1.00 97.81 107 LEU A O 1
ATOM 916 N N . GLU A 1 108 ? 5.006 -5.439 8.927 1.00 98.25 108 GLU A N 1
ATOM 917 C CA . GLU A 1 108 ? 5.578 -5.815 7.627 1.00 98.25 108 GLU A CA 1
ATOM 918 C C . GLU A 1 108 ? 4.645 -6.728 6.832 1.00 98.25 108 GLU A C 1
ATOM 920 O O . GLU A 1 108 ? 4.473 -6.524 5.632 1.00 98.25 108 GLU A O 1
ATOM 925 N N . TYR A 1 109 ? 4.045 -7.727 7.485 1.00 98.19 109 TYR A N 1
ATOM 926 C CA . TYR A 1 109 ? 3.132 -8.648 6.820 1.00 98.19 109 TYR A CA 1
ATOM 927 C C . TYR A 1 109 ? 1.871 -7.914 6.358 1.00 98.19 109 TYR A C 1
ATOM 929 O O . TYR A 1 109 ? 1.478 -8.053 5.202 1.00 98.19 109 TYR A O 1
ATOM 937 N N . PHE A 1 110 ? 1.268 -7.099 7.225 1.00 98.44 110 PHE A N 1
ATOM 938 C CA . PHE A 1 110 ? 0.068 -6.342 6.888 1.00 98.44 110 PHE A CA 1
ATOM 939 C C . PHE A 1 110 ? 0.304 -5.395 5.705 1.00 98.44 110 PHE A C 1
ATOM 941 O O . PHE A 1 110 ? -0.351 -5.524 4.671 1.00 98.44 110 PHE A O 1
ATOM 948 N N . TYR A 1 111 ? 1.300 -4.512 5.806 1.00 98.44 111 TYR A N 1
ATOM 949 C CA . TYR A 1 111 ? 1.581 -3.511 4.776 1.00 98.44 111 TYR A CA 1
ATOM 950 C C . TYR A 1 111 ? 2.102 -4.112 3.467 1.00 98.44 111 TYR A C 1
ATOM 952 O O . TYR A 1 111 ? 1.923 -3.527 2.397 1.00 98.44 111 TYR A O 1
ATOM 960 N N . TYR A 1 112 ? 2.696 -5.309 3.505 1.00 98.06 112 TYR A N 1
ATOM 961 C CA . TYR A 1 112 ? 3.030 -6.047 2.288 1.00 98.06 112 TYR A CA 1
ATOM 962 C C . TYR A 1 112 ? 1.779 -6.405 1.479 1.00 98.06 112 TYR A C 1
ATOM 964 O O . TYR A 1 112 ? 1.804 -6.295 0.252 1.00 98.06 112 TYR A O 1
ATOM 972 N N . TYR A 1 113 ? 0.705 -6.839 2.146 1.00 98.12 113 TYR A N 1
ATOM 973 C CA . TYR A 1 113 ? -0.564 -7.128 1.477 1.00 98.12 113 TYR A CA 1
ATOM 974 C C . TYR A 1 113 ? -1.370 -5.871 1.199 1.00 98.12 113 TYR A C 1
ATOM 976 O O . TYR A 1 113 ? -2.002 -5.816 0.156 1.00 98.12 113 TYR A O 1
ATOM 984 N N . LYS A 1 114 ? -1.310 -4.850 2.052 1.00 97.75 114 LYS A N 1
ATOM 985 C CA . LYS A 1 114 ? -2.024 -3.598 1.796 1.00 97.75 114 LYS A CA 1
ATOM 986 C C . LYS A 1 114 ? -1.522 -2.886 0.533 1.00 97.75 114 LYS A C 1
ATOM 988 O O . LYS A 1 114 ? -2.318 -2.491 -0.299 1.00 97.75 114 LYS A O 1
ATOM 993 N N . SER A 1 115 ? -0.211 -2.911 0.286 1.00 97.81 115 SER A N 1
ATOM 994 C CA . SER A 1 115 ? 0.408 -2.384 -0.949 1.00 97.81 115 SER A CA 1
ATOM 995 C C . SER A 1 115 ? 0.276 -3.290 -2.194 1.00 97.81 115 SER A C 1
ATOM 997 O O . SER A 1 115 ? 1.023 -3.142 -3.169 1.00 97.81 115 SER A O 1
ATOM 999 N N . CYS A 1 116 ? -0.593 -4.309 -2.174 1.00 97.94 116 CYS A N 1
ATOM 1000 C CA . CYS A 1 116 ? -0.661 -5.316 -3.239 1.00 97.94 116 CYS A CA 1
ATOM 1001 C C . CYS A 1 116 ? -1.168 -4.781 -4.585 1.00 97.94 116 CYS A C 1
ATOM 1003 O O . CYS A 1 116 ? -0.787 -5.322 -5.624 1.00 97.94 116 CYS A O 1
ATOM 1005 N N . ASP A 1 117 ? -1.979 -3.729 -4.578 1.00 97.19 117 ASP A N 1
ATOM 1006 C CA . ASP A 1 117 ? -2.518 -3.069 -5.762 1.00 97.19 117 ASP A CA 1
ATOM 1007 C C . ASP A 1 117 ? -1.400 -2.405 -6.583 1.00 97.19 117 ASP A C 1
ATOM 1009 O O . ASP A 1 117 ? -1.185 -2.744 -7.747 1.00 97.19 117 ASP A O 1
ATOM 1013 N N . VAL A 1 118 ? -0.577 -1.567 -5.954 1.00 97.62 118 VAL A N 1
ATOM 1014 C CA . VAL A 1 118 ? 0.589 -0.924 -6.564 1.00 97.62 118 VAL A CA 1
ATOM 1015 C C . VAL A 1 118 ? 1.579 -1.982 -7.033 1.00 97.62 118 VAL A C 1
ATOM 1017 O O . VAL A 1 118 ? 2.122 -1.882 -8.134 1.00 97.62 118 VAL A O 1
ATOM 1020 N N . ARG A 1 119 ? 1.797 -3.029 -6.232 1.00 97.69 119 ARG A N 1
ATOM 1021 C CA . ARG A 1 119 ? 2.698 -4.129 -6.594 1.00 97.69 119 ARG A CA 1
ATOM 1022 C C . ARG A 1 119 ? 2.209 -4.911 -7.811 1.00 97.69 119 ARG A C 1
ATOM 1024 O O . ARG A 1 119 ? 3.040 -5.247 -8.650 1.00 97.69 119 ARG A O 1
ATOM 1031 N N . LEU A 1 120 ? 0.900 -5.137 -7.948 1.00 98.25 120 LEU A N 1
ATOM 1032 C CA . LEU A 1 120 ? 0.304 -5.705 -9.159 1.00 98.25 120 LEU A CA 1
ATOM 1033 C C . LEU A 1 120 ? 0.601 -4.816 -10.373 1.00 98.25 120 LEU A C 1
ATOM 1035 O O . LEU A 1 120 ? 1.039 -5.311 -11.411 1.00 98.25 120 LEU A O 1
ATOM 1039 N N . LEU A 1 121 ? 0.400 -3.500 -10.255 1.00 98.12 121 LEU A N 1
ATOM 1040 C CA . LEU A 1 121 ? 0.686 -2.577 -11.356 1.00 98.12 121 LEU A CA 1
ATOM 1041 C C . LEU A 1 121 ? 2.173 -2.593 -11.731 1.00 98.12 121 LEU A C 1
ATOM 1043 O O . LEU A 1 121 ? 2.503 -2.613 -12.917 1.00 98.12 121 LEU A O 1
ATOM 1047 N N . ARG A 1 122 ? 3.078 -2.645 -10.745 1.00 97.00 122 ARG A N 1
ATOM 1048 C CA . ARG A 1 122 ? 4.519 -2.804 -10.991 1.00 97.00 122 ARG A CA 1
ATOM 1049 C C . ARG A 1 122 ? 4.841 -4.117 -11.691 1.00 97.00 122 ARG A C 1
ATOM 1051 O O . ARG A 1 122 ? 5.665 -4.100 -12.595 1.00 97.00 122 ARG A O 1
ATOM 1058 N N . GLU A 1 123 ? 4.212 -5.222 -11.299 1.00 96.19 123 GLU A N 1
ATOM 1059 C CA . GLU A 1 123 ? 4.398 -6.531 -11.935 1.00 96.19 123 GLU A CA 1
ATOM 1060 C C . GLU A 1 123 ? 3.984 -6.497 -13.410 1.00 96.19 123 GLU A C 1
ATOM 1062 O O . GLU A 1 123 ? 4.759 -6.914 -14.267 1.00 96.19 123 GLU A O 1
ATOM 1067 N N . ILE A 1 124 ? 2.830 -5.895 -13.719 1.00 96.69 124 ILE A N 1
ATOM 1068 C CA . ILE A 1 124 ? 2.368 -5.688 -15.099 1.00 96.69 124 ILE A CA 1
ATOM 1069 C C . ILE A 1 124 ? 3.369 -4.849 -15.899 1.00 96.69 124 ILE A C 1
ATOM 1071 O O . ILE A 1 124 ? 3.654 -5.161 -17.053 1.00 96.69 124 ILE A O 1
ATOM 1075 N N . ILE A 1 125 ? 3.881 -3.761 -15.316 1.00 95.06 125 ILE A N 1
ATOM 1076 C CA . ILE A 1 125 ? 4.857 -2.895 -15.984 1.00 95.06 125 ILE A CA 1
ATOM 1077 C C . ILE A 1 125 ? 6.173 -3.658 -16.217 1.00 95.06 125 ILE A C 1
ATOM 1079 O O . ILE A 1 125 ? 6.713 -3.607 -17.320 1.00 95.06 125 ILE A O 1
ATOM 1083 N N . TYR A 1 126 ? 6.649 -4.399 -15.211 1.00 92.56 126 TYR A N 1
ATOM 1084 C CA . TYR A 1 126 ? 7.884 -5.187 -15.254 1.00 92.56 126 TYR A CA 1
ATOM 1085 C C . TYR A 1 126 ? 7.847 -6.282 -16.319 1.00 92.56 126 TYR A C 1
ATOM 1087 O O . TYR A 1 126 ? 8.809 -6.471 -17.061 1.00 92.56 126 TYR A O 1
ATOM 1095 N N . ASP A 1 127 ? 6.715 -6.969 -16.449 1.00 91.75 127 ASP A N 1
ATOM 1096 C CA . ASP A 1 127 ? 6.510 -8.007 -17.457 1.00 91.75 127 ASP A CA 1
ATOM 1097 C C . ASP A 1 127 ? 6.671 -7.485 -18.899 1.00 91.75 127 ASP A C 1
ATOM 1099 O O . ASP A 1 127 ? 7.017 -8.245 -19.800 1.00 91.75 127 ASP A O 1
ATOM 1103 N N . LYS A 1 128 ? 6.512 -6.172 -19.131 1.00 88.00 128 LYS A N 1
ATOM 1104 C CA . LYS A 1 128 ? 6.729 -5.556 -20.451 1.00 88.00 128 LYS A CA 1
ATOM 1105 C C . LYS A 1 128 ? 8.194 -5.254 -20.789 1.00 88.00 128 LYS A C 1
ATOM 1107 O O . LYS A 1 128 ? 8.462 -4.990 -21.954 1.00 88.00 128 LYS A O 1
ATOM 1112 N N . TYR A 1 129 ? 9.132 -5.321 -19.838 1.00 78.62 129 TYR A N 1
ATOM 1113 C CA . TYR A 1 129 ? 10.558 -5.037 -20.090 1.00 78.62 129 TYR A CA 1
ATOM 1114 C C . TYR A 1 129 ? 11.537 -6.055 -19.486 1.00 78.62 129 TYR A C 1
ATOM 1116 O O . TYR A 1 129 ? 12.740 -5.815 -19.506 1.00 78.62 129 TYR A O 1
ATOM 1124 N N . LYS A 1 130 ? 11.052 -7.191 -18.965 1.00 68.19 130 LYS A N 1
ATOM 1125 C CA . LYS A 1 130 ? 11.783 -8.201 -18.165 1.00 68.19 130 LYS A CA 1
ATOM 1126 C C . LYS A 1 130 ? 13.160 -8.668 -18.694 1.00 68.19 130 LYS A C 1
ATOM 1128 O O . LYS A 1 130 ? 13.896 -9.298 -17.944 1.00 68.19 130 LYS A O 1
ATOM 1133 N N . ASN A 1 131 ? 13.523 -8.351 -19.935 1.00 65.00 131 ASN A N 1
ATOM 1134 C CA . ASN A 1 131 ? 14.776 -8.743 -20.582 1.00 65.00 131 ASN A CA 1
ATOM 1135 C C . ASN A 1 131 ? 15.915 -7.706 -20.473 1.00 65.00 131 ASN A C 1
ATOM 1137 O O . ASN A 1 131 ? 16.940 -7.888 -21.123 1.00 65.00 131 ASN A O 1
ATOM 1141 N N . ASP A 1 132 ? 15.757 -6.629 -19.698 1.00 69.00 132 ASP A N 1
ATOM 1142 C CA . ASP A 1 132 ? 16.826 -5.649 -19.458 1.00 69.00 132 ASP A CA 1
ATOM 1143 C C . ASP A 1 132 ? 17.408 -5.795 -18.038 1.00 69.00 132 ASP A C 1
ATOM 1145 O O . ASP A 1 132 ? 16.764 -5.473 -17.033 1.00 69.00 132 ASP A O 1
ATOM 1149 N N . ASP A 1 133 ? 18.649 -6.287 -17.964 1.00 68.31 133 ASP A N 1
ATOM 1150 C CA . ASP A 1 133 ? 19.405 -6.504 -16.721 1.00 68.31 133 ASP A CA 1
ATOM 1151 C C . ASP A 1 133 ? 19.718 -5.205 -15.958 1.00 68.31 133 ASP A C 1
ATOM 1153 O O . ASP A 1 133 ? 20.097 -5.245 -14.782 1.00 68.31 133 ASP A O 1
ATOM 1157 N N . ASN A 1 134 ? 19.543 -4.043 -16.594 1.00 68.50 134 ASN A N 1
ATOM 1158 C CA . ASN A 1 134 ? 19.781 -2.743 -15.972 1.00 68.50 134 ASN A CA 1
ATOM 1159 C C . ASN A 1 134 ? 18.554 -2.178 -15.251 1.00 68.50 134 ASN A C 1
ATOM 1161 O O . ASN A 1 134 ? 18.635 -1.083 -14.691 1.00 68.50 134 ASN A O 1
ATOM 1165 N N . VAL A 1 135 ? 17.425 -2.896 -15.231 1.00 78.06 135 VAL A N 1
ATOM 1166 C CA . VAL A 1 135 ? 16.193 -2.365 -14.643 1.00 78.06 135 VAL A CA 1
ATOM 1167 C C . VAL A 1 135 ? 16.012 -2.787 -13.188 1.00 78.06 135 VAL A C 1
ATOM 1169 O O . VAL A 1 135 ? 16.296 -3.911 -12.770 1.00 78.06 135 VAL A O 1
ATOM 1172 N N . ILE A 1 136 ? 15.468 -1.856 -12.404 1.00 88.31 136 ILE A N 1
ATOM 1173 C CA . ILE A 1 136 ? 15.079 -2.054 -11.010 1.00 88.31 136 ILE A CA 1
ATOM 1174 C C . ILE A 1 136 ? 14.185 -3.296 -10.875 1.00 88.31 136 ILE A C 1
ATOM 1176 O O . ILE A 1 136 ? 13.117 -3.383 -11.495 1.00 88.31 136 ILE A O 1
ATOM 1180 N N . LYS A 1 137 ? 14.577 -4.235 -10.006 1.00 90.75 137 LYS A N 1
ATOM 1181 C CA . LYS A 1 137 ? 13.804 -5.456 -9.750 1.00 90.75 137 LYS A CA 1
ATOM 1182 C C . LYS A 1 137 ? 12.584 -5.144 -8.889 1.00 90.75 137 LYS A C 1
ATOM 1184 O O . LYS A 1 137 ? 12.615 -4.265 -8.029 1.00 90.75 137 LYS A O 1
ATOM 1189 N N . LEU A 1 138 ? 11.523 -5.944 -9.016 1.00 92.12 138 LEU A N 1
ATOM 1190 C CA . LEU A 1 138 ? 10.332 -5.829 -8.156 1.00 92.12 138 LEU A CA 1
ATOM 1191 C C . LEU A 1 138 ? 10.678 -5.883 -6.656 1.00 92.12 138 LEU A C 1
ATOM 1193 O O . LEU A 1 138 ? 10.094 -5.165 -5.848 1.00 92.12 138 LEU A O 1
ATOM 1197 N N . SER A 1 139 ? 11.682 -6.676 -6.272 1.00 93.06 139 SER A N 1
ATOM 1198 C CA . SER A 1 139 ? 12.161 -6.770 -4.887 1.00 93.06 139 SER A CA 1
ATOM 1199 C C . SER A 1 139 ? 12.791 -5.483 -4.346 1.00 93.06 139 SER A C 1
ATOM 1201 O O . SER A 1 139 ? 12.934 -5.337 -3.130 1.00 93.06 139 SER A O 1
ATOM 1203 N N . ASP A 1 140 ? 13.226 -4.571 -5.213 1.00 94.12 140 ASP A N 1
ATOM 1204 C CA . ASP A 1 140 ? 13.857 -3.308 -4.817 1.00 94.12 140 ASP A CA 1
ATOM 1205 C C . ASP A 1 140 ? 12.822 -2.269 -4.399 1.00 94.12 140 ASP A C 1
ATOM 1207 O O . ASP A 1 140 ? 13.068 -1.501 -3.471 1.00 94.12 140 ASP A O 1
ATOM 1211 N N . TRP A 1 141 ? 11.622 -2.345 -4.972 1.00 96.62 141 TRP A N 1
ATOM 1212 C CA . TRP A 1 141 ? 10.483 -1.500 -4.622 1.00 96.62 141 TRP A CA 1
ATOM 1213 C C . TRP A 1 141 ? 9.876 -1.806 -3.253 1.00 96.62 141 TRP A C 1
ATOM 1215 O O . TRP A 1 141 ? 9.246 -0.933 -2.669 1.00 96.62 141 TRP A O 1
ATOM 1225 N N . ARG A 1 142 ? 10.115 -3.000 -2.692 1.00 96.69 142 ARG A N 1
ATOM 1226 C CA . ARG A 1 142 ? 9.451 -3.478 -1.464 1.00 96.69 142 ARG A CA 1
ATOM 1227 C C . ARG A 1 142 ? 9.492 -2.477 -0.307 1.00 96.69 142 ARG A C 1
ATOM 1229 O O . ARG A 1 142 ? 8.477 -2.278 0.343 1.00 96.69 142 ARG A O 1
ATOM 1236 N N . ILE A 1 143 ? 10.647 -1.871 -0.022 1.00 98.06 143 ILE A N 1
ATOM 1237 C CA . ILE A 1 143 ?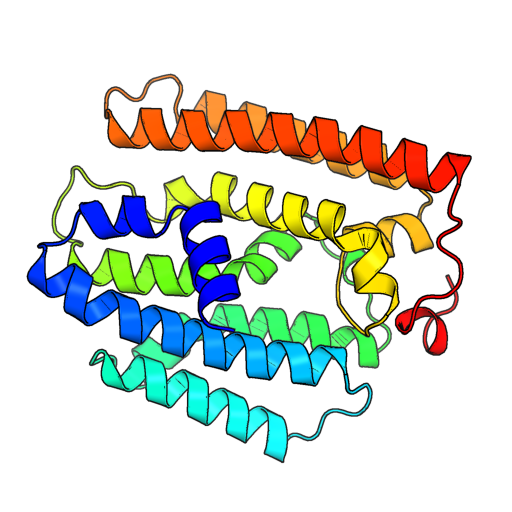 10.753 -0.921 1.102 1.00 98.06 143 ILE A CA 1
ATOM 1238 C C . ILE A 1 143 ? 9.995 0.372 0.783 1.00 98.06 143 ILE A C 1
ATOM 1240 O O . ILE A 1 143 ? 9.339 0.914 1.667 1.00 98.06 143 ILE A O 1
ATOM 1244 N N . TYR A 1 144 ? 10.065 0.836 -0.468 1.00 98.44 144 TYR A N 1
ATOM 1245 C CA . TYR A 1 144 ? 9.335 2.015 -0.925 1.00 98.44 144 TYR A CA 1
ATOM 1246 C C . TYR A 1 144 ? 7.820 1.812 -0.817 1.00 98.44 144 TYR A C 1
ATOM 1248 O O . TYR A 1 144 ? 7.135 2.650 -0.240 1.00 98.44 144 TYR A O 1
ATOM 1256 N N . ASP A 1 145 ? 7.315 0.675 -1.298 1.00 98.44 145 ASP A N 1
ATOM 1257 C CA . ASP A 1 145 ? 5.889 0.346 -1.261 1.00 98.44 145 ASP A CA 1
ATOM 1258 C C . ASP A 1 145 ? 5.375 0.295 0.186 1.00 98.44 145 ASP A C 1
ATOM 1260 O O . ASP A 1 145 ? 4.397 0.970 0.506 1.00 98.44 145 ASP A O 1
ATOM 1264 N N . LEU A 1 146 ? 6.101 -0.391 1.083 1.00 98.38 146 LEU A N 1
ATOM 1265 C CA . LEU A 1 146 ? 5.770 -0.451 2.512 1.00 98.38 146 LEU A CA 1
ATOM 1266 C C . LEU A 1 146 ? 5.691 0.939 3.150 1.00 98.38 146 LEU A C 1
ATOM 1268 O O . LEU A 1 146 ? 4.714 1.241 3.827 1.00 98.38 146 LEU A O 1
ATOM 1272 N N . VAL A 1 147 ? 6.706 1.789 2.954 1.00 98.62 147 VAL A N 1
ATOM 1273 C CA . VAL A 1 147 ? 6.715 3.109 3.602 1.00 98.62 147 VAL A CA 1
ATOM 1274 C C . VAL A 1 147 ? 5.625 4.022 3.052 1.00 98.62 147 VAL A C 1
ATOM 1276 O O . VAL A 1 147 ? 5.031 4.767 3.821 1.00 98.62 147 VAL A O 1
ATOM 1279 N N . THR A 1 148 ? 5.340 3.965 1.749 1.00 98.56 148 THR A N 1
ATOM 1280 C CA . THR A 1 148 ? 4.241 4.753 1.179 1.00 98.56 148 THR A CA 1
ATOM 1281 C C . THR A 1 148 ? 2.886 4.311 1.722 1.00 98.56 148 THR A C 1
ATOM 1283 O O . THR A 1 148 ? 2.073 5.165 2.025 1.00 98.56 148 THR A O 1
ATOM 1286 N N . GLU A 1 149 ? 2.674 3.013 1.946 1.00 98.44 149 GLU A N 1
ATOM 1287 C CA . GLU A 1 149 ? 1.420 2.517 2.524 1.00 98.44 149 GLU A CA 1
ATOM 1288 C C . GLU A 1 149 ? 1.243 2.924 3.990 1.00 98.44 149 GLU A C 1
ATOM 1290 O O . GLU A 1 149 ? 0.171 3.341 4.409 1.00 98.44 149 GLU A O 1
ATOM 1295 N N . ILE A 1 150 ? 2.325 2.858 4.770 1.00 98.69 150 ILE A N 1
ATOM 1296 C CA . ILE A 1 150 ? 2.340 3.350 6.154 1.00 98.69 150 ILE A CA 1
ATOM 1297 C C . ILE A 1 150 ? 2.066 4.853 6.193 1.00 98.69 150 ILE A C 1
ATOM 1299 O O . ILE A 1 150 ? 1.407 5.351 7.101 1.00 98.69 150 ILE A O 1
ATOM 1303 N N . ASN A 1 151 ? 2.625 5.594 5.236 1.00 98.75 151 ASN A N 1
ATOM 1304 C CA . ASN A 1 151 ? 2.445 7.031 5.170 1.00 98.75 151 ASN A CA 1
ATOM 1305 C C . ASN A 1 151 ? 0.983 7.402 4.928 1.00 98.75 151 ASN A C 1
ATOM 1307 O O . ASN A 1 151 ? 0.525 8.306 5.619 1.00 98.75 151 ASN A O 1
ATOM 1311 N N . ASP A 1 152 ? 0.303 6.695 4.025 1.00 98.00 152 ASP A N 1
ATOM 1312 C CA . ASP A 1 152 ? -1.109 6.914 3.703 1.00 98.00 152 ASP A CA 1
ATOM 1313 C C . ASP A 1 152 ? -1.985 6.625 4.939 1.00 98.00 152 ASP A C 1
ATOM 1315 O O . ASP A 1 152 ? -2.743 7.493 5.357 1.00 98.00 152 ASP A O 1
ATOM 1319 N N . ASP A 1 153 ? -1.762 5.509 5.650 1.00 97.88 153 ASP A N 1
ATOM 1320 C CA . ASP A 1 153 ? -2.483 5.205 6.905 1.00 97.88 153 ASP A CA 1
ATOM 1321 C C . ASP A 1 153 ? -2.344 6.303 7.975 1.00 97.88 153 ASP A C 1
ATOM 1323 O O . ASP A 1 153 ? -3.295 6.625 8.692 1.00 97.88 153 ASP A O 1
ATOM 1327 N N . ILE A 1 154 ? -1.149 6.881 8.114 1.00 98.31 154 ILE A N 1
ATOM 1328 C CA . ILE A 1 154 ? -0.901 7.963 9.074 1.00 98.31 154 ILE A CA 1
ATOM 1329 C C . ILE A 1 154 ? -1.530 9.279 8.586 1.00 98.31 154 ILE A C 1
ATOM 1331 O O . ILE A 1 154 ? -2.015 10.074 9.394 1.00 98.31 154 ILE A O 1
ATOM 1335 N N . GLU A 1 155 ? -1.498 9.548 7.281 1.00 97.56 155 GLU A N 1
ATOM 1336 C CA . GLU A 1 155 ? -2.079 10.754 6.683 1.00 97.56 155 GLU A CA 1
ATOM 1337 C C . GLU A 1 155 ? -3.602 10.770 6.841 1.00 97.56 155 GLU A C 1
ATOM 1339 O O . GLU A 1 155 ? -4.159 11.760 7.332 1.00 97.56 155 GLU A O 1
ATOM 1344 N N . ASP A 1 156 ? -4.233 9.632 6.559 1.00 95.75 156 ASP A N 1
ATOM 1345 C CA . ASP A 1 156 ? -5.682 9.469 6.482 1.00 95.75 156 ASP A CA 1
ATOM 1346 C C . ASP A 1 156 ? -6.328 9.095 7.829 1.00 95.75 156 ASP A C 1
ATOM 1348 O O . ASP A 1 156 ? -7.545 8.949 7.915 1.00 95.75 156 ASP A O 1
ATOM 1352 N N . VAL A 1 157 ? -5.562 9.062 8.930 1.00 94.88 157 VAL A N 1
ATOM 1353 C CA . VAL A 1 157 ? -6.013 8.660 10.286 1.00 94.88 157 VAL A CA 1
ATOM 1354 C C . VAL A 1 157 ? -7.298 9.351 10.781 1.00 94.88 157 VAL A C 1
ATOM 1356 O O . VAL A 1 157 ? -8.012 8.825 11.637 1.00 94.88 157 VAL A O 1
ATOM 1359 N N . PHE A 1 158 ? -7.612 10.553 10.285 1.00 93.25 158 PHE A N 1
ATOM 1360 C CA . PHE A 1 158 ? -8.860 11.261 10.596 1.00 93.25 158 PHE A CA 1
ATOM 1361 C C . PHE A 1 158 ? -9.981 11.018 9.579 1.00 93.25 158 PHE A C 1
ATOM 1363 O O . PHE A 1 158 ? -11.153 11.053 9.960 1.00 93.25 158 PHE A O 1
ATOM 1370 N N . GLU A 1 159 ? -9.646 10.826 8.302 1.00 92.44 159 GLU A N 1
ATOM 1371 C CA . GLU A 1 159 ? -10.614 10.477 7.254 1.00 92.44 159 GLU A CA 1
ATOM 1372 C C . GLU A 1 159 ? -11.189 9.084 7.524 1.00 92.44 159 GLU A C 1
ATOM 1374 O O . GLU A 1 159 ? -12.410 8.908 7.580 1.00 92.44 159 GLU A O 1
ATOM 1379 N N . ASP A 1 160 ? -10.301 8.153 7.851 1.00 94.00 160 ASP A N 1
ATOM 1380 C CA . ASP A 1 160 ? -10.575 6.736 8.056 1.00 94.00 160 ASP A CA 1
ATOM 1381 C C . ASP A 1 160 ? -11.414 6.429 9.300 1.00 94.00 160 ASP A C 1
ATOM 1383 O O . ASP A 1 160 ? -11.940 5.332 9.460 1.00 94.00 160 ASP A O 1
ATOM 1387 N N . GLN A 1 161 ? -11.672 7.408 10.163 1.00 92.62 161 GLN A N 1
ATOM 1388 C CA . GLN A 1 161 ? -12.631 7.224 11.258 1.00 92.62 161 GLN A CA 1
ATOM 1389 C C . GLN A 1 161 ? -14.070 7.070 10.744 1.00 92.62 161 GLN A C 1
ATOM 1391 O O . GLN A 1 161 ? -14.939 6.616 11.486 1.00 92.62 161 GLN A O 1
ATOM 1396 N N . LYS A 1 162 ? -14.342 7.464 9.494 1.00 92.69 162 LYS A N 1
ATOM 1397 C CA . LYS A 1 162 ? -15.688 7.526 8.908 1.00 92.69 162 LYS A CA 1
ATOM 1398 C C . LYS A 1 162 ? -16.073 6.294 8.091 1.00 92.69 162 LYS A C 1
ATOM 1400 O O . LYS A 1 162 ? -17.143 6.303 7.485 1.00 92.69 162 LYS A O 1
ATOM 1405 N N . THR A 1 163 ? -15.232 5.264 8.035 1.00 93.06 163 THR A N 1
ATOM 1406 C CA . THR A 1 163 ? -15.500 4.034 7.277 1.00 93.06 163 THR A CA 1
ATOM 1407 C C . THR A 1 163 ? -15.048 2.789 8.046 1.00 93.06 163 THR A C 1
ATOM 1409 O O . THR A 1 163 ? -14.394 2.878 9.084 1.00 93.06 163 THR A O 1
ATOM 1412 N N . ILE A 1 164 ? -15.444 1.605 7.571 1.00 91.69 164 ILE A N 1
ATOM 1413 C CA . ILE A 1 164 ? -15.022 0.307 8.118 1.00 91.69 164 ILE A CA 1
ATOM 1414 C C . ILE A 1 164 ? -13.748 -0.135 7.375 1.00 91.69 164 ILE A C 1
ATOM 1416 O O . ILE A 1 164 ? -13.775 -1.117 6.634 1.00 91.69 164 ILE A O 1
ATOM 1420 N N . ASN A 1 165 ? -12.663 0.628 7.502 1.00 88.56 165 ASN A N 1
ATOM 1421 C CA . ASN A 1 165 ? -11.371 0.290 6.890 1.00 88.56 165 ASN A CA 1
ATOM 1422 C C . ASN A 1 165 ? -10.455 -0.466 7.871 1.00 88.56 165 ASN A C 1
ATOM 1424 O O . ASN A 1 165 ? -10.576 -0.334 9.092 1.00 88.56 165 ASN A O 1
ATOM 1428 N N . CYS A 1 166 ? -9.493 -1.226 7.337 1.00 92.81 166 CYS A N 1
ATOM 1429 C CA . CYS A 1 166 ? -8.329 -1.700 8.091 1.00 92.81 166 CYS A CA 1
ATOM 1430 C C . CYS A 1 166 ? -7.185 -0.669 8.071 1.00 92.81 166 CYS A C 1
ATOM 1432 O O . CYS A 1 166 ? -6.069 -0.985 7.649 1.00 92.81 166 CYS A O 1
ATOM 1434 N N . ASN A 1 167 ? -7.398 0.572 8.507 1.00 96.50 167 ASN A N 1
ATOM 1435 C CA . ASN A 1 167 ? -6.268 1.455 8.800 1.00 96.50 167 ASN A CA 1
ATOM 1436 C C . ASN A 1 167 ? -5.553 0.924 10.051 1.00 96.50 167 ASN A C 1
ATOM 1438 O O . ASN A 1 167 ? -6.063 1.017 11.171 1.00 96.50 167 ASN A O 1
ATOM 1442 N N . TYR A 1 168 ? -4.376 0.318 9.861 1.00 97.69 168 TYR A N 1
ATOM 1443 C CA . TYR A 1 168 ? -3.661 -0.334 10.959 1.00 97.69 168 TYR A CA 1
ATOM 1444 C C . TYR A 1 168 ? -3.220 0.709 11.977 1.00 97.69 168 TYR A C 1
ATOM 1446 O O . TYR A 1 168 ? -3.264 0.432 13.169 1.00 97.69 168 TYR A O 1
ATOM 1454 N N . TYR A 1 169 ? -2.812 1.901 11.535 1.00 97.88 169 TYR A N 1
ATOM 1455 C CA . TYR A 1 169 ? -2.343 2.957 12.426 1.00 97.88 169 TYR A CA 1
ATOM 1456 C C . TYR A 1 169 ? -3.447 3.439 13.367 1.00 97.88 169 TYR A C 1
ATOM 1458 O O . TYR A 1 169 ? -3.261 3.461 14.585 1.00 97.88 169 TYR A O 1
ATOM 1466 N N . LEU A 1 170 ? -4.617 3.739 12.804 1.00 96.19 170 LEU A N 1
ATOM 1467 C CA . LEU A 1 170 ? -5.813 4.117 13.548 1.00 96.19 170 LEU A CA 1
ATOM 1468 C C . LEU A 1 170 ? -6.206 3.040 14.567 1.00 96.19 170 LEU A C 1
ATOM 1470 O O . LEU A 1 170 ? -6.435 3.355 15.732 1.00 96.19 170 LEU A O 1
ATOM 1474 N N . ILE A 1 171 ? -6.251 1.777 14.139 1.00 95.75 171 ILE A N 1
ATOM 1475 C CA . ILE A 1 171 ? -6.607 0.651 15.012 1.00 95.75 171 ILE A CA 1
ATOM 1476 C C . ILE A 1 171 ? -5.561 0.458 16.117 1.00 95.75 171 ILE A C 1
ATOM 1478 O O . ILE A 1 171 ? -5.931 0.279 17.271 1.00 95.75 171 ILE A O 1
ATOM 1482 N N . SER A 1 172 ? -4.271 0.579 15.794 1.00 96.38 172 SER A N 1
ATOM 1483 C CA . SER A 1 172 ? -3.183 0.568 16.778 1.00 96.38 172 SER A CA 1
ATOM 1484 C C . SER A 1 172 ? -3.424 1.615 17.866 1.00 96.38 172 SER A C 1
ATOM 1486 O O . SER A 1 172 ? -3.407 1.276 19.041 1.00 96.38 172 SER A O 1
ATOM 1488 N N . ILE A 1 173 ? -3.736 2.864 17.501 1.00 94.94 173 ILE A N 1
ATOM 1489 C CA . ILE A 1 173 ? -4.011 3.919 18.490 1.00 94.94 173 ILE A CA 1
ATOM 1490 C C . ILE A 1 173 ? -5.218 3.577 19.371 1.00 94.94 173 ILE A C 1
ATOM 1492 O O . ILE A 1 173 ? -5.196 3.875 20.564 1.00 94.94 173 ILE A O 1
ATOM 1496 N N . LEU A 1 174 ? -6.267 2.987 18.794 1.00 92.31 174 LEU A N 1
ATOM 1497 C CA . LEU A 1 174 ? -7.459 2.591 19.541 1.00 92.31 174 LEU A CA 1
ATOM 1498 C C . LEU A 1 174 ? -7.167 1.478 20.556 1.00 92.31 174 LEU A C 1
ATOM 1500 O O . LEU A 1 174 ? -7.670 1.556 21.667 1.00 92.31 174 LEU A O 1
ATOM 1504 N N . GLU A 1 175 ? -6.357 0.479 20.196 1.00 92.94 175 GLU A N 1
ATOM 1505 C CA . GLU A 1 175 ? -6.056 -0.664 21.071 1.00 92.94 175 GLU A CA 1
ATOM 1506 C C . GLU A 1 175 ? -4.950 -0.390 22.096 1.00 92.94 175 GLU A C 1
ATOM 1508 O O . GLU A 1 175 ? -5.034 -0.840 23.236 1.00 92.94 175 GLU A O 1
ATOM 1513 N N . GLU A 1 176 ? -3.877 0.290 21.686 1.00 93.75 176 GLU A N 1
ATOM 1514 C CA . GLU A 1 176 ? -2.642 0.401 22.477 1.00 93.75 176 GLU A CA 1
ATOM 1515 C C . GLU A 1 176 ? -2.341 1.840 22.932 1.00 93.75 176 GLU A C 1
ATOM 1517 O O . GLU A 1 176 ? -1.459 2.068 23.758 1.00 93.75 176 GLU A O 1
ATOM 1522 N N . GLY A 1 177 ? -3.105 2.821 22.445 1.00 93.19 177 GLY A N 1
ATOM 1523 C CA . GLY A 1 177 ? -2.887 4.237 22.717 1.00 93.19 177 GLY A CA 1
ATOM 1524 C C . GLY A 1 177 ? -1.851 4.883 21.792 1.00 93.19 177 GLY A C 1
ATOM 1525 O O . GLY A 1 177 ? -1.088 4.229 21.082 1.00 93.19 177 GLY A O 1
ATOM 1526 N N . VAL A 1 178 ? -1.831 6.220 21.791 1.00 94.31 178 VAL A N 1
ATOM 1527 C CA . VAL A 1 178 ? -1.008 7.023 20.864 1.00 94.31 178 VAL A CA 1
ATOM 1528 C C . VAL A 1 178 ? 0.490 6.789 21.068 1.00 94.31 178 VAL A C 1
ATOM 1530 O O . VAL A 1 178 ? 1.221 6.663 20.091 1.00 94.31 178 VAL A O 1
ATOM 1533 N N . GLU A 1 179 ? 0.950 6.730 22.320 1.00 94.81 179 GLU A N 1
ATOM 1534 C CA . GLU A 1 179 ? 2.378 6.627 22.648 1.00 94.81 179 GLU A CA 1
ATOM 1535 C C . GLU A 1 179 ? 2.982 5.291 22.191 1.00 94.81 179 GLU A C 1
ATOM 1537 O O . GLU A 1 179 ? 4.018 5.265 21.520 1.00 94.81 179 GLU A O 1
ATOM 1542 N N . GLU A 1 180 ? 2.312 4.175 22.485 1.00 96.62 180 GLU A N 1
ATOM 1543 C CA . GLU A 1 180 ? 2.790 2.853 22.075 1.00 96.62 180 GLU A CA 1
ATOM 1544 C C . GLU A 1 180 ? 2.680 2.660 20.555 1.00 96.62 180 GLU A C 1
ATOM 1546 O O . GLU A 1 180 ? 3.626 2.160 19.931 1.00 96.62 180 GLU A O 1
ATOM 1551 N N . ALA A 1 181 ? 1.611 3.162 19.923 1.00 96.81 181 ALA A N 1
ATOM 1552 C CA . ALA A 1 181 ? 1.506 3.190 18.466 1.00 96.81 181 ALA A CA 1
ATOM 1553 C C . ALA A 1 181 ? 2.653 4.003 17.831 1.00 96.81 181 ALA A C 1
ATOM 1555 O O . ALA A 1 181 ? 3.301 3.540 16.887 1.00 96.81 181 ALA A O 1
ATOM 1556 N N . GLU A 1 182 ? 2.984 5.182 18.371 1.00 97.25 182 GLU A N 1
ATOM 1557 C CA . GLU A 1 182 ? 4.101 6.005 17.890 1.00 97.25 182 GLU A CA 1
ATOM 1558 C C . GLU A 1 182 ? 5.429 5.258 17.948 1.00 97.25 182 GLU A C 1
ATOM 1560 O O . GLU A 1 182 ? 6.186 5.224 16.971 1.00 97.25 182 GLU A O 1
ATOM 1565 N N . LYS A 1 183 ? 5.716 4.649 19.098 1.00 98.12 183 LYS A N 1
ATOM 1566 C CA . LYS A 1 183 ? 6.953 3.912 19.346 1.00 98.12 183 LYS A CA 1
ATOM 1567 C C . LYS A 1 183 ? 7.088 2.730 18.393 1.00 98.12 183 LYS A C 1
ATOM 1569 O O . LYS A 1 183 ? 8.145 2.553 17.777 1.00 98.12 183 LYS A O 1
ATOM 1574 N N . LYS A 1 184 ? 6.013 1.959 18.217 1.00 98.19 184 LYS A N 1
ATOM 1575 C CA . LYS A 1 184 ? 5.932 0.809 17.307 1.00 98.19 184 LYS A CA 1
ATOM 1576 C C . LYS A 1 184 ? 6.223 1.210 15.860 1.00 98.19 184 LYS A C 1
ATOM 1578 O O . LYS A 1 184 ? 7.080 0.601 15.210 1.00 98.19 184 LYS A O 1
ATOM 1583 N N . TYR A 1 185 ? 5.578 2.267 15.366 1.00 98.56 185 TYR A N 1
ATOM 1584 C CA . TYR A 1 185 ? 5.775 2.752 13.998 1.00 98.56 185 TYR A CA 1
ATOM 1585 C C . TYR A 1 185 ? 7.150 3.390 13.796 1.00 98.56 185 TYR A C 1
ATOM 1587 O O . TYR A 1 185 ? 7.830 3.086 12.813 1.00 98.56 185 TYR A O 1
ATOM 1595 N N . SER A 1 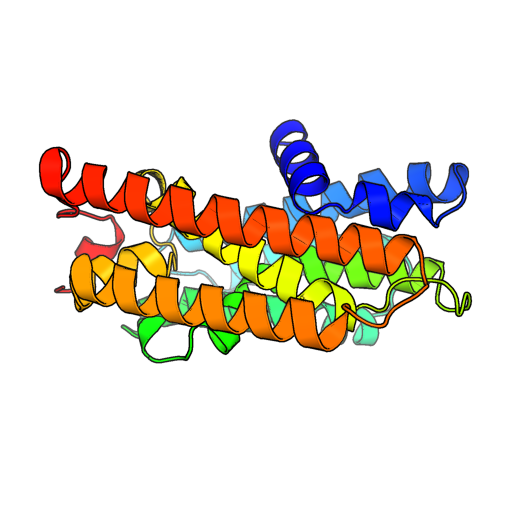186 ? 7.612 4.207 14.745 1.00 98.50 186 SER A N 1
ATOM 1596 C CA . SER A 1 186 ? 8.939 4.829 14.701 1.00 98.50 186 SER A CA 1
ATOM 1597 C C . SER A 1 186 ? 10.052 3.786 14.655 1.00 98.50 186 SER A C 1
ATOM 1599 O O . SER A 1 186 ? 10.982 3.895 13.849 1.00 98.50 186 SER A O 1
ATOM 1601 N N . LEU A 1 187 ? 9.962 2.739 15.481 1.00 98.56 187 LEU A N 1
ATOM 1602 C CA . LEU A 1 187 ? 10.923 1.640 15.470 1.00 98.56 187 LEU A CA 1
ATOM 1603 C C . LEU A 1 187 ? 10.924 0.928 14.113 1.00 98.56 187 LEU A C 1
ATOM 1605 O O . LEU A 1 187 ? 11.989 0.719 13.525 1.00 98.56 187 LEU A O 1
ATOM 1609 N N . PHE A 1 188 ? 9.743 0.598 13.587 1.00 98.69 188 PHE A N 1
ATOM 1610 C CA . PHE A 1 188 ? 9.626 -0.107 12.314 1.00 98.69 188 PHE A CA 1
ATOM 1611 C C . PHE A 1 188 ? 10.158 0.719 11.131 1.00 98.69 188 PHE A C 1
ATOM 1613 O O . PHE A 1 188 ? 10.943 0.212 10.327 1.00 98.69 188 PHE A O 1
ATOM 1620 N N . LEU A 1 189 ? 9.832 2.013 11.059 1.00 98.75 189 LEU A N 1
ATOM 1621 C CA . LEU A 1 189 ? 10.348 2.932 10.036 1.00 98.75 189 LEU A CA 1
ATOM 1622 C C . LEU A 1 189 ? 11.878 3.061 10.095 1.00 98.75 189 LEU A C 1
ATOM 1624 O O . LEU A 1 189 ? 12.541 3.058 9.055 1.00 98.75 189 LEU A O 1
ATOM 1628 N N . ASN A 1 190 ? 12.464 3.088 11.295 1.00 98.50 190 ASN A N 1
ATOM 1629 C CA . ASN A 1 190 ? 13.919 3.083 11.463 1.00 98.50 190 ASN A CA 1
ATOM 1630 C C . ASN A 1 190 ? 14.563 1.761 11.012 1.00 98.50 190 ASN A C 1
ATOM 1632 O O . ASN A 1 190 ? 15.650 1.771 10.427 1.00 98.50 190 ASN A O 1
ATOM 1636 N N . VAL A 1 191 ? 13.898 0.619 11.219 1.00 98.38 191 VAL A N 1
ATOM 1637 C CA . VAL A 1 191 ? 14.337 -0.673 10.663 1.00 98.38 191 VAL A CA 1
ATOM 1638 C C . VAL A 1 191 ? 14.312 -0.642 9.132 1.00 98.38 191 VAL A C 1
ATOM 1640 O O . VAL A 1 191 ? 15.287 -1.056 8.498 1.00 98.38 191 VAL A O 1
ATOM 1643 N N . LEU A 1 192 ? 13.247 -0.113 8.521 1.00 98.25 192 LEU A N 1
ATOM 1644 C CA . LEU A 1 192 ? 13.159 0.049 7.065 1.00 98.25 192 LEU A CA 1
ATOM 1645 C C . LEU A 1 192 ? 14.253 0.979 6.523 1.00 98.25 192 LEU A C 1
ATOM 1647 O O . LEU A 1 192 ? 14.851 0.679 5.486 1.00 98.25 192 LEU A O 1
ATOM 1651 N N . LEU A 1 193 ? 14.572 2.060 7.241 1.00 98.06 193 LEU A N 1
ATOM 1652 C CA . LEU A 1 193 ? 15.648 2.982 6.875 1.00 98.06 193 LEU A CA 1
ATOM 1653 C C . LEU A 1 193 ? 17.000 2.270 6.846 1.00 98.06 193 LEU A C 1
ATOM 1655 O O . LEU A 1 193 ? 17.703 2.330 5.836 1.00 98.06 193 LEU A O 1
ATOM 1659 N N . LYS A 1 194 ? 17.333 1.544 7.921 1.00 97.56 194 LYS A N 1
ATOM 1660 C CA . LYS A 1 194 ? 18.568 0.752 8.004 1.00 97.56 194 LYS A CA 1
ATOM 1661 C C . LYS A 1 194 ? 18.638 -0.273 6.872 1.00 97.56 194 LYS A C 1
ATOM 1663 O O . LYS A 1 194 ? 19.639 -0.314 6.165 1.00 97.56 194 LYS A O 1
ATOM 1668 N N . ARG A 1 195 ? 17.558 -1.027 6.623 1.00 96.56 195 ARG A N 1
ATOM 1669 C CA . ARG A 1 195 ? 17.478 -2.000 5.514 1.00 96.56 195 ARG A CA 1
ATOM 1670 C C . ARG A 1 195 ? 17.701 -1.346 4.151 1.00 96.56 195 ARG A C 1
ATOM 1672 O O . ARG A 1 195 ? 18.421 -1.910 3.334 1.00 96.56 195 ARG A O 1
ATOM 1679 N N . SER A 1 196 ? 17.120 -0.170 3.908 1.00 94.88 196 SER A N 1
ATOM 1680 C CA . SER A 1 196 ? 17.301 0.573 2.654 1.00 94.88 196 SER A CA 1
ATOM 1681 C C . SER A 1 196 ? 18.757 1.005 2.460 1.00 94.88 196 SER A C 1
ATOM 1683 O O . SER A 1 196 ? 19.327 0.775 1.395 1.00 94.88 196 SER A O 1
ATOM 1685 N N . ILE A 1 197 ? 19.389 1.557 3.502 1.00 95.06 197 ILE A N 1
ATOM 1686 C CA . ILE A 1 197 ? 20.807 1.949 3.475 1.00 95.06 197 ILE A CA 1
ATOM 1687 C C . ILE A 1 197 ? 21.694 0.725 3.236 1.00 95.06 197 ILE A C 1
ATOM 1689 O O . ILE A 1 197 ? 22.503 0.726 2.312 1.00 95.06 197 ILE A O 1
ATOM 1693 N N . THR A 1 198 ? 21.526 -0.351 4.007 1.00 94.44 198 THR A N 1
ATOM 1694 C CA . THR A 1 198 ? 22.318 -1.579 3.842 1.00 94.44 198 THR A CA 1
ATOM 1695 C C . THR A 1 198 ? 22.163 -2.172 2.444 1.00 94.44 198 THR A C 1
ATOM 1697 O O . THR A 1 198 ? 23.157 -2.573 1.844 1.00 94.44 198 THR A O 1
ATOM 1700 N N . LYS A 1 199 ? 20.940 -2.195 1.903 1.00 92.00 199 LYS A N 1
ATOM 1701 C CA . LYS A 1 199 ? 20.660 -2.775 0.587 1.00 92.00 199 LYS A CA 1
ATOM 1702 C C . LYS A 1 199 ? 21.258 -1.963 -0.565 1.00 92.00 199 LYS A C 1
ATOM 1704 O O . LYS A 1 199 ? 21.756 -2.557 -1.516 1.00 92.00 199 LYS A O 1
ATOM 1709 N N . PHE A 1 200 ? 21.202 -0.632 -0.500 1.00 91.50 200 PHE A N 1
ATOM 1710 C CA . PHE A 1 200 ? 21.484 0.218 -1.663 1.00 91.50 200 PHE A CA 1
ATOM 1711 C C . PHE A 1 200 ? 22.751 1.075 -1.561 1.00 91.50 200 PHE A C 1
ATOM 1713 O O . PHE A 1 200 ? 23.206 1.570 -2.587 1.00 91.50 200 PHE A O 1
ATOM 1720 N N . SER A 1 201 ? 23.371 1.202 -0.383 1.00 82.56 201 SER A N 1
ATOM 1721 C CA . SER A 1 201 ? 24.575 2.034 -0.157 1.00 82.56 201 SER A CA 1
ATOM 1722 C C . SER A 1 201 ? 25.763 1.728 -1.073 1.00 82.56 201 SER A C 1
ATOM 1724 O O . SER A 1 201 ? 26.582 2.607 -1.318 1.00 82.56 201 SER A O 1
ATOM 1726 N N . LYS A 1 202 ? 25.869 0.495 -1.581 1.00 86.12 202 LYS A N 1
ATOM 1727 C CA . LYS A 1 202 ? 26.956 0.059 -2.473 1.00 86.12 202 LYS A CA 1
ATOM 1728 C C . LYS A 1 202 ? 26.556 0.002 -3.949 1.00 86.12 202 LYS A C 1
ATOM 1730 O O . LYS A 1 202 ? 27.387 -0.350 -4.785 1.00 86.12 202 LYS A O 1
ATOM 1735 N N . SER A 1 203 ? 25.296 0.294 -4.279 1.00 88.81 203 SER A N 1
ATOM 1736 C CA . SER A 1 203 ? 24.839 0.245 -5.667 1.00 88.81 203 SER A CA 1
ATOM 1737 C C . SER A 1 203 ? 25.447 1.392 -6.466 1.00 88.81 203 SER A C 1
ATOM 1739 O O . SER A 1 203 ? 25.445 2.537 -6.023 1.00 88.81 203 SER A O 1
ATOM 1741 N N . LYS A 1 204 ? 25.940 1.079 -7.666 1.00 89.44 204 LYS A N 1
ATOM 1742 C CA . LYS A 1 204 ? 26.420 2.070 -8.641 1.00 89.44 204 LYS A CA 1
ATOM 1743 C C . LYS A 1 204 ? 25.393 2.362 -9.738 1.00 89.44 204 LYS A C 1
ATOM 1745 O O . LYS A 1 204 ? 25.625 3.238 -10.562 1.00 89.44 204 LYS A O 1
ATOM 1750 N N . GLN A 1 205 ? 24.274 1.633 -9.766 1.00 90.69 205 GLN A N 1
ATOM 1751 C CA . GLN A 1 205 ? 23.239 1.812 -10.781 1.00 90.69 205 GLN A CA 1
ATOM 1752 C C . GLN A 1 205 ? 22.430 3.091 -10.489 1.00 90.69 205 GLN A C 1
ATOM 1754 O O . GLN A 1 205 ? 21.814 3.169 -9.419 1.00 90.69 205 GLN A O 1
ATOM 1759 N N . PRO A 1 206 ? 22.390 4.078 -11.409 1.00 92.06 206 PRO A N 1
ATOM 1760 C CA . PRO A 1 206 ? 21.737 5.369 -11.169 1.00 92.06 206 PRO A CA 1
ATOM 1761 C C . PRO A 1 206 ? 20.272 5.254 -10.739 1.00 92.06 206 PRO A C 1
ATOM 1763 O O . PRO A 1 206 ? 19.839 5.935 -9.810 1.00 92.06 206 PRO A O 1
ATOM 1766 N N . ASP A 1 207 ? 19.515 4.348 -11.356 1.00 92.62 207 ASP A N 1
ATOM 1767 C CA . ASP A 1 207 ? 18.091 4.174 -11.065 1.00 92.62 207 ASP A CA 1
ATOM 1768 C C . ASP A 1 207 ? 17.837 3.563 -9.682 1.00 92.62 207 ASP A C 1
ATOM 1770 O O . ASP A 1 207 ? 16.916 3.976 -8.972 1.00 92.62 207 ASP A O 1
ATOM 1774 N N . ILE A 1 208 ? 18.710 2.653 -9.239 1.00 93.12 208 ILE A N 1
ATOM 1775 C CA . ILE A 1 208 ? 18.681 2.107 -7.877 1.00 93.12 208 ILE A CA 1
ATOM 1776 C C . ILE A 1 208 ? 19.037 3.186 -6.848 1.00 93.12 208 ILE A C 1
ATOM 1778 O O . ILE A 1 208 ? 18.372 3.289 -5.816 1.00 93.12 208 ILE A O 1
ATOM 1782 N N . ILE A 1 209 ? 20.039 4.026 -7.130 1.00 94.00 209 ILE A N 1
ATOM 1783 C CA . ILE A 1 209 ? 20.396 5.169 -6.272 1.00 94.00 209 ILE A CA 1
ATOM 1784 C C . ILE A 1 209 ? 19.203 6.126 -6.148 1.00 94.00 209 ILE A C 1
ATOM 1786 O O . ILE A 1 209 ? 18.873 6.587 -5.053 1.00 94.00 209 ILE A O 1
ATOM 1790 N N . LYS A 1 210 ? 18.505 6.384 -7.257 1.00 95.06 210 LYS A N 1
ATOM 1791 C CA . LYS A 1 210 ? 17.317 7.241 -7.293 1.00 95.06 210 LYS A CA 1
ATOM 1792 C C . LYS A 1 210 ? 16.159 6.662 -6.476 1.00 95.06 210 LYS A C 1
ATOM 1794 O O . LYS A 1 210 ? 15.556 7.385 -5.681 1.00 95.06 210 LYS A O 1
ATOM 1799 N N . LEU A 1 211 ? 15.876 5.363 -6.605 1.00 95.50 211 LEU A N 1
ATOM 1800 C CA . LEU A 1 211 ? 14.877 4.676 -5.779 1.00 95.50 211 LEU A CA 1
ATOM 1801 C C . LEU A 1 211 ? 15.248 4.708 -4.290 1.00 95.50 211 LEU A C 1
ATOM 1803 O O . LEU A 1 211 ? 14.390 4.969 -3.441 1.00 95.50 211 LEU A O 1
ATOM 1807 N N . HIS A 1 212 ? 16.520 4.487 -3.958 1.00 96.00 212 HIS A N 1
ATOM 1808 C CA . HIS A 1 212 ? 17.005 4.599 -2.586 1.00 96.00 212 HIS A CA 1
ATOM 1809 C C . HIS A 1 212 ? 16.771 6.006 -2.026 1.00 96.00 212 HIS A C 1
ATOM 1811 O O . HIS A 1 212 ? 16.203 6.142 -0.941 1.00 96.00 212 HIS A O 1
ATOM 1817 N N . TYR A 1 213 ? 17.111 7.049 -2.790 1.00 96.44 213 TYR A N 1
ATOM 1818 C CA . TYR A 1 213 ? 16.844 8.436 -2.415 1.00 96.44 213 TYR A CA 1
ATOM 1819 C C . TYR A 1 213 ? 15.352 8.677 -2.143 1.00 96.44 213 TYR A C 1
ATOM 1821 O O . TYR A 1 213 ? 15.000 9.225 -1.096 1.00 96.44 213 TYR A O 1
ATOM 1829 N N . TYR A 1 214 ? 14.463 8.222 -3.035 1.00 97.50 214 TYR A N 1
ATOM 1830 C CA . TYR A 1 214 ? 13.015 8.325 -2.826 1.00 97.50 214 TYR A CA 1
ATOM 1831 C C . TYR A 1 214 ? 12.557 7.610 -1.556 1.00 97.50 214 TYR A C 1
ATOM 1833 O O . TYR A 1 214 ? 11.771 8.167 -0.792 1.00 97.50 214 TYR A O 1
ATOM 1841 N N . THR A 1 215 ? 13.092 6.419 -1.300 1.00 97.88 215 THR A N 1
ATOM 1842 C CA . THR A 1 215 ? 12.774 5.615 -0.116 1.00 97.88 215 THR A CA 1
ATOM 1843 C C . THR A 1 215 ? 13.200 6.316 1.168 1.00 97.88 215 THR A C 1
ATOM 1845 O O . THR A 1 215 ? 12.386 6.490 2.070 1.00 97.88 215 THR A O 1
ATOM 1848 N N . VAL A 1 216 ? 14.450 6.780 1.252 1.00 98.00 216 VAL A N 1
ATOM 1849 C CA . VAL A 1 216 ? 14.962 7.493 2.435 1.00 98.00 216 VAL A CA 1
ATOM 1850 C C . VAL A 1 216 ? 14.186 8.784 2.672 1.00 98.00 216 VAL A C 1
ATOM 1852 O O . VAL A 1 216 ? 13.810 9.078 3.808 1.00 98.00 216 VAL A O 1
ATOM 1855 N N . LYS A 1 217 ? 13.919 9.548 1.606 1.00 98.12 217 LYS A N 1
ATOM 1856 C CA . LYS A 1 217 ? 13.122 10.773 1.688 1.00 98.12 217 LYS A CA 1
ATOM 1857 C C . LYS A 1 217 ? 11.729 10.479 2.241 1.00 98.12 217 LYS A C 1
ATOM 1859 O O . LYS A 1 217 ? 11.315 11.156 3.179 1.00 98.12 217 LYS A O 1
ATOM 1864 N N . ARG A 1 218 ? 11.045 9.461 1.710 1.00 98.31 218 ARG A N 1
ATOM 1865 C CA . ARG A 1 218 ? 9.700 9.086 2.157 1.00 98.31 218 ARG A CA 1
ATOM 1866 C C . ARG A 1 218 ? 9.697 8.646 3.616 1.00 98.31 218 ARG A C 1
ATOM 1868 O O . ARG A 1 218 ? 8.903 9.178 4.370 1.00 98.31 218 ARG A O 1
ATOM 1875 N N . ILE A 1 219 ? 10.640 7.804 4.050 1.00 98.69 219 ILE A N 1
ATOM 1876 C CA . ILE A 1 219 ? 10.738 7.386 5.463 1.00 98.69 219 ILE A CA 1
ATOM 1877 C C . ILE A 1 219 ? 10.864 8.590 6.401 1.00 98.69 219 ILE A C 1
ATOM 1879 O O . ILE A 1 219 ? 10.165 8.661 7.409 1.00 98.69 219 ILE A O 1
ATOM 1883 N N . ARG A 1 220 ? 11.714 9.567 6.064 1.00 98.44 220 ARG A N 1
ATOM 1884 C CA . ARG A 1 220 ? 11.862 10.790 6.871 1.00 98.44 220 ARG A CA 1
ATOM 1885 C C . ARG A 1 220 ? 10.581 11.623 6.901 1.00 98.44 220 ARG A C 1
ATOM 1887 O O . ARG A 1 220 ? 10.222 12.139 7.953 1.00 98.44 220 ARG A O 1
ATOM 1894 N N . GLN A 1 221 ? 9.895 11.741 5.764 1.00 98.44 221 GLN A N 1
ATOM 1895 C CA . GLN A 1 221 ? 8.604 12.429 5.685 1.00 98.44 221 GLN A CA 1
ATOM 1896 C C . GLN A 1 221 ? 7.539 11.722 6.530 1.00 98.44 221 GLN A C 1
ATOM 1898 O O . GLN A 1 221 ? 6.806 12.390 7.249 1.00 98.44 221 GLN A O 1
ATOM 1903 N N . THR A 1 222 ? 7.494 10.391 6.498 1.00 98.69 222 THR A N 1
ATOM 1904 C CA . THR A 1 222 ? 6.557 9.582 7.284 1.00 98.69 222 THR A CA 1
ATOM 1905 C C . THR A 1 222 ? 6.825 9.690 8.783 1.00 98.69 222 THR A C 1
ATOM 1907 O O . THR A 1 222 ? 5.881 9.858 9.544 1.00 98.69 222 THR A O 1
ATOM 1910 N N . LEU A 1 223 ? 8.091 9.681 9.216 1.00 98.69 223 LEU A N 1
ATOM 1911 C CA . LEU A 1 223 ? 8.458 9.931 10.618 1.00 98.69 223 LEU A CA 1
ATOM 1912 C C . LEU A 1 223 ? 8.008 11.325 11.084 1.00 98.69 223 LEU A C 1
ATOM 1914 O O . LEU A 1 223 ? 7.418 11.461 12.149 1.00 98.69 223 LEU A O 1
ATOM 1918 N N . ALA A 1 224 ? 8.238 12.360 10.271 1.00 98.44 224 ALA A N 1
ATOM 1919 C CA . ALA A 1 224 ? 7.788 13.712 10.597 1.00 98.44 224 ALA A CA 1
ATOM 1920 C C . ALA A 1 224 ? 6.252 13.817 10.644 1.00 98.44 224 ALA A C 1
ATOM 1922 O O . ALA A 1 224 ? 5.701 14.504 11.506 1.00 98.44 224 ALA A O 1
ATOM 1923 N N . LEU A 1 225 ? 5.559 13.134 9.727 1.00 98.38 225 LEU A N 1
ATOM 1924 C CA . LEU A 1 225 ? 4.101 13.075 9.715 1.00 98.38 225 LEU A CA 1
ATOM 1925 C C . LEU A 1 225 ? 3.561 12.371 10.963 1.00 98.38 225 LEU A C 1
ATOM 1927 O O . LEU A 1 225 ? 2.626 12.886 11.565 1.00 98.38 225 LEU A O 1
ATOM 1931 N N . LEU A 1 226 ? 4.168 11.255 11.372 1.00 98.25 226 LEU A N 1
ATOM 1932 C CA . LEU A 1 226 ? 3.797 10.500 12.569 1.00 98.25 226 LEU A CA 1
ATOM 1933 C C . LEU A 1 226 ? 3.784 11.402 13.811 1.00 98.25 226 LEU A C 1
ATOM 1935 O O . LEU A 1 226 ? 2.743 11.567 14.444 1.00 98.25 226 LEU A O 1
ATOM 1939 N N . THR A 1 227 ? 4.900 12.083 14.087 1.00 96.75 227 THR A N 1
ATOM 1940 C CA . THR A 1 227 ? 5.007 13.016 15.220 1.00 96.75 227 THR A CA 1
ATOM 1941 C C . THR A 1 227 ? 3.985 14.152 15.124 1.00 96.75 227 THR A C 1
ATOM 1943 O O . THR A 1 227 ? 3.352 14.522 16.117 1.00 96.75 227 THR A O 1
ATOM 1946 N N . LYS A 1 228 ? 3.774 14.705 13.921 1.00 95.75 228 LYS A N 1
ATOM 1947 C CA . LYS A 1 228 ? 2.776 15.759 13.697 1.00 95.75 228 LYS A CA 1
ATOM 1948 C C . LYS A 1 228 ? 1.360 15.272 14.017 1.00 95.75 228 LYS A C 1
ATOM 1950 O O . LYS A 1 228 ? 0.633 15.977 14.716 1.00 95.75 228 LYS A O 1
ATOM 1955 N N . GLN A 1 229 ? 0.958 14.108 13.509 1.00 95.12 229 GLN A N 1
ATOM 1956 C CA . GLN A 1 229 ? -0.387 13.574 13.729 1.00 95.12 229 GLN A CA 1
ATOM 1957 C C . GLN A 1 229 ? -0.619 13.232 15.199 1.00 95.12 229 GLN A C 1
ATOM 1959 O O . GLN A 1 229 ? -1.672 13.563 15.737 1.00 95.12 229 GLN A O 1
ATOM 1964 N N . ASN A 1 230 ? 0.386 12.694 15.887 1.00 93.81 230 ASN A N 1
ATOM 1965 C CA . ASN A 1 230 ? 0.272 12.368 17.309 1.00 93.81 230 ASN A CA 1
ATOM 1966 C C . ASN A 1 230 ? 0.111 13.596 18.175 1.00 93.81 230 ASN A C 1
ATOM 1968 O O . ASN A 1 230 ? -0.765 13.633 19.035 1.00 93.81 230 ASN A O 1
ATOM 1972 N N . SER A 1 231 ? 0.860 14.655 17.874 1.00 92.12 231 SER A N 1
ATOM 1973 C CA . SER A 1 231 ? 0.646 15.949 18.513 1.00 92.12 231 SER A CA 1
ATOM 1974 C C . SER A 1 231 ? -0.787 16.462 18.304 1.00 92.12 231 SER A C 1
ATOM 1976 O O . SER A 1 231 ? -1.395 16.993 19.232 1.00 92.12 231 SER A O 1
ATOM 1978 N N . LEU A 1 232 ? -1.369 16.289 17.111 1.00 91.88 232 LEU A N 1
ATOM 1979 C CA . LEU A 1 232 ? -2.751 16.702 16.841 1.00 91.88 232 LEU A CA 1
ATOM 1980 C C . LEU A 1 232 ? -3.780 15.864 17.609 1.00 91.88 232 LEU A C 1
ATOM 1982 O O . LEU A 1 232 ? -4.753 16.425 18.124 1.00 91.88 232 LEU A O 1
ATOM 1986 N N . ILE A 1 233 ? -3.565 14.552 17.696 1.00 90.88 233 ILE A N 1
ATOM 1987 C CA . ILE A 1 233 ? -4.438 13.630 18.429 1.00 90.88 233 ILE A CA 1
ATOM 1988 C C . ILE A 1 233 ? -4.401 13.953 19.927 1.00 90.88 233 ILE A C 1
ATOM 1990 O O . ILE A 1 233 ? -5.453 14.168 20.528 1.00 90.88 233 ILE A O 1
ATOM 1994 N N . SER A 1 234 ? -3.206 14.099 20.507 1.00 85.44 234 SER A N 1
ATOM 1995 C CA . SER A 1 234 ? -3.032 14.397 21.934 1.00 85.44 234 SER A CA 1
ATOM 1996 C C . SER A 1 234 ? -3.577 15.773 22.336 1.00 85.44 234 SER A C 1
ATOM 1998 O O . SER A 1 234 ? -4.093 15.921 23.440 1.00 85.44 234 SER A O 1
ATOM 2000 N N . ASN A 1 235 ? -3.502 16.782 21.456 1.00 78.88 235 ASN A N 1
ATOM 2001 C CA . ASN A 1 235 ? -3.839 18.168 21.812 1.00 78.88 235 ASN A CA 1
ATOM 2002 C C . ASN A 1 235 ? -5.254 18.630 21.424 1.00 78.88 235 ASN A C 1
ATOM 2004 O O . ASN A 1 235 ? -5.757 19.577 22.028 1.00 78.88 235 ASN A O 1
ATOM 2008 N N . LYS A 1 236 ? -5.869 18.089 20.359 1.00 61.16 236 LYS A N 1
ATOM 2009 C CA . LYS A 1 236 ? -7.044 18.740 19.731 1.00 61.16 236 LYS A CA 1
ATOM 2010 C C . LYS A 1 236 ? -8.171 17.810 19.282 1.00 61.16 236 LYS A C 1
ATOM 2012 O O . LYS A 1 236 ? -9.282 18.297 19.078 1.00 61.16 236 LYS A O 1
ATOM 2017 N N . LYS A 1 237 ? -7.926 16.513 19.079 1.00 60.00 237 LYS A N 1
ATOM 2018 C CA . LYS A 1 237 ? -8.924 15.582 18.526 1.00 60.00 237 LYS A CA 1
ATOM 2019 C C . LYS A 1 237 ? -8.785 14.212 19.168 1.00 60.00 237 LYS A C 1
ATOM 2021 O O . LYS A 1 237 ? -7.899 13.446 18.810 1.00 60.00 237 LYS A O 1
ATOM 2026 N N . SER A 1 238 ? -9.700 13.871 20.066 1.00 64.69 238 SER A N 1
ATOM 2027 C CA . SER A 1 238 ? -9.749 12.511 20.585 1.00 64.69 238 SER A CA 1
ATOM 2028 C C . SER A 1 238 ? -10.268 11.557 19.507 1.00 64.69 238 SER A C 1
ATOM 2030 O O . SER A 1 238 ? -11.388 11.737 19.022 1.00 64.69 238 SER A O 1
ATOM 2032 N N . ILE A 1 239 ? -9.496 10.527 19.171 1.00 74.44 239 ILE A N 1
ATOM 2033 C CA . ILE A 1 239 ? -9.994 9.365 18.431 1.00 74.44 239 ILE A CA 1
ATOM 2034 C C . ILE A 1 239 ? -10.923 8.613 19.392 1.00 74.44 239 ILE A C 1
ATOM 2036 O O . ILE A 1 239 ? -10.447 7.956 20.309 1.00 74.44 239 ILE A O 1
ATOM 2040 N N . LYS A 1 240 ? -12.245 8.806 19.285 1.00 67.50 240 LYS A N 1
ATOM 2041 C CA . LYS A 1 240 ? -13.206 8.195 20.237 1.00 67.50 240 LYS A CA 1
ATOM 2042 C C . LYS A 1 240 ? -14.430 7.541 19.610 1.00 67.50 240 LYS A C 1
ATOM 2044 O O . LYS A 1 240 ? -15.049 6.702 20.250 1.00 67.50 240 LYS A O 1
ATOM 2049 N N . LYS A 1 241 ? -14.819 7.914 18.391 1.00 77.12 241 LYS A N 1
ATOM 2050 C CA . LYS A 1 241 ? -15.954 7.294 17.693 1.00 77.12 241 LYS A CA 1
ATOM 2051 C C . LYS A 1 241 ? -15.596 7.096 16.234 1.00 77.12 241 LYS A C 1
ATOM 2053 O O . LYS A 1 241 ? -15.759 8.012 15.434 1.00 77.12 241 LYS A O 1
ATOM 2058 N N . THR A 1 242 ? -15.100 5.907 15.921 1.00 85.44 242 THR A N 1
ATOM 2059 C CA . THR A 1 242 ? -14.934 5.472 14.533 1.00 85.44 242 THR A CA 1
ATOM 2060 C C . THR A 1 242 ? -16.166 4.683 14.092 1.00 85.44 242 THR A C 1
ATOM 2062 O O . THR A 1 242 ? -16.898 4.146 14.928 1.00 85.44 242 THR A O 1
ATOM 2065 N N . GLU A 1 243 ? -16.408 4.577 12.788 1.00 89.38 243 GLU A N 1
ATOM 2066 C CA . GLU A 1 243 ? -17.413 3.648 12.256 1.00 89.38 243 GLU A CA 1
ATOM 2067 C C . GLU A 1 243 ? -17.125 2.202 12.679 1.00 89.38 243 GLU A C 1
ATOM 2069 O O . GLU A 1 243 ? -18.056 1.442 12.951 1.00 89.38 243 GLU A O 1
ATOM 2074 N N . LEU A 1 244 ? -15.847 1.837 12.813 1.00 87.81 244 LEU A N 1
ATOM 2075 C CA . LEU A 1 244 ? -15.424 0.530 13.306 1.00 87.81 244 LEU A CA 1
ATOM 2076 C C . LEU A 1 244 ? -15.798 0.310 14.785 1.00 87.81 244 LEU A C 1
ATOM 2078 O O . LEU A 1 244 ? -16.206 -0.791 15.153 1.00 87.81 244 LEU A O 1
ATOM 2082 N N . SER A 1 245 ? -15.772 1.362 15.614 1.00 88.31 245 SER A N 1
ATOM 2083 C CA . SER A 1 245 ? -16.172 1.327 17.036 1.00 88.31 245 SER A CA 1
ATOM 2084 C C . SER A 1 245 ? -17.658 1.006 17.252 1.00 88.31 245 SER A C 1
ATOM 2086 O O . SER A 1 245 ? -18.083 0.799 18.381 1.00 88.31 245 SER A O 1
ATOM 2088 N N . LYS A 1 246 ? -18.479 0.942 16.193 1.00 88.62 246 LYS A N 1
ATOM 2089 C CA . LYS A 1 246 ? -19.850 0.400 16.279 1.00 88.62 246 LYS A CA 1
ATOM 2090 C C . LYS A 1 246 ? -19.878 -1.118 16.472 1.00 88.62 246 LYS A C 1
ATOM 2092 O O . LYS A 1 246 ? -20.918 -1.660 16.835 1.00 88.62 246 LYS A O 1
ATOM 2097 N N . TYR A 1 247 ? -18.771 -1.793 16.174 1.00 87.62 247 TYR A N 1
ATOM 2098 C CA . TYR A 1 247 ? -18.667 -3.250 16.176 1.00 87.62 247 TYR A CA 1
ATOM 2099 C C . TYR A 1 247 ? -17.608 -3.774 17.147 1.00 87.62 247 TYR A C 1
ATOM 2101 O O . TYR A 1 247 ? -17.658 -4.944 17.504 1.00 87.62 247 TYR A O 1
ATOM 2109 N N . PHE A 1 248 ? -16.666 -2.934 17.564 1.00 86.44 248 PHE A N 1
ATOM 2110 C CA . PHE A 1 248 ? -15.584 -3.294 18.473 1.00 86.44 248 PHE A CA 1
ATOM 2111 C C . PHE A 1 248 ? -15.632 -2.421 19.723 1.00 86.44 248 PHE A C 1
ATOM 2113 O O . PHE A 1 248 ? -15.839 -1.209 19.626 1.00 86.44 248 PHE A O 1
ATOM 2120 N N . GLU A 1 249 ? -15.399 -3.047 20.873 1.00 80.31 249 GLU A N 1
ATOM 2121 C CA . GLU A 1 249 ? -15.030 -2.356 22.104 1.00 80.31 249 GLU A CA 1
ATOM 2122 C C . GLU A 1 249 ? -13.507 -2.208 22.087 1.00 80.31 249 GLU A C 1
ATOM 2124 O O . GLU A 1 249 ? -12.792 -3.208 21.994 1.00 80.31 249 GLU A O 1
ATOM 2129 N N . PHE A 1 250 ? -13.045 -0.960 22.068 1.00 76.94 250 PHE A N 1
ATOM 2130 C CA . PHE A 1 250 ? -11.635 -0.583 22.110 1.00 76.94 250 PHE A CA 1
ATOM 2131 C C . PHE A 1 250 ? -11.324 0.012 23.480 1.00 76.94 250 PHE A C 1
ATOM 2133 O O . PHE A 1 250 ? -12.180 0.793 23.968 1.00 76.94 250 PHE A O 1
#

Radius of gyration: 18.67 Å; chains: 1; bounding box: 50×38×50 Å

Foldseek 3Di:
DLVVLVVVCVLLVVVVLLVLDDPVVSVVVVVLLSQLVVLLVVLQVLLFADLDDDPVVNVVSLVSNLVSVVVLVDDPVRSCVLCVLVVVLVVQSNCLSVVDAPLVDDLLVNLQSVLSSVLSSSVSSCVNPVPDPLDDDSVLCSLVSSLSSLLVLLVCLPVQLATSDNSVLNVCCQPPNLVVSLVSLLVVLVVSLVVLCVVQVPDPRPVSVVSSVSSNVSSVVSNVSSVVSSCCCVPPNPSDHGPSCVPDDD

Secondary structure (DSSP, 8-state):
-HHHHHHHHHHTTHHHHHTTS-HHHHHHHHHHHHHHHHHHHHHHHHHHH-SS--HHHHHHHHHHHHHHHHTTT--HHHHHHHHHHHHHHHHHHHHGGGT--GGGS-HHHHHHHHTHHHHHHHHHHHHTTTT-TTSPPHHHHHHHHHHHHHHHHHHSTTTGGGS----HHHHHHHHH-HHHHHHHHHHHHHHHHHHHHHHHTT---HHHHHHHHHHHHHHHHHHHHHHHHHHHHHHH------SGGGT---